Protein AF-A0A915DHW0-F1 (afdb_monomer_lite)

Radius of gyration: 19.11 Å; chains: 1; bounding box: 47×40×55 Å

InterPro domains:
  IPR036390 Winged helix DNA-binding domain superfamily [SSF467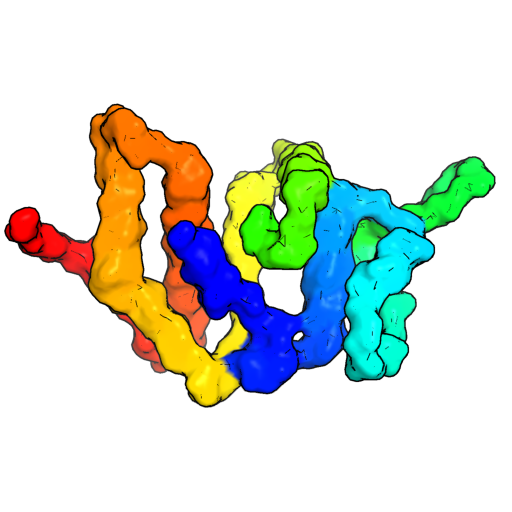85] (25-100)
  IPR039164 E3 ubiquitin-protein ligase UBR1-like [PTHR21497] (1-193)
  IPR055194 E3 ubiquitin-protein ligase UBR1-like, winged-helix domain [PF22960] (26-119)

Structure (mmCIF, N/CA/C/O backbone):
data_AF-A0A915DHW0-F1
#
_entry.id   AF-A0A915DHW0-F1
#
loop_
_atom_site.group_PDB
_atom_site.id
_atom_site.type_symbol
_atom_site.label_atom_id
_atom_site.label_alt_id
_atom_site.label_comp_id
_atom_site.label_asym_id
_atom_site.label_entity_id
_atom_site.label_seq_id
_atom_site.pdbx_PDB_ins_code
_atom_site.Cartn_x
_atom_site.Cartn_y
_atom_site.Cartn_z
_atom_site.occupancy
_atom_site.B_iso_or_equiv
_atom_site.auth_seq_id
_atom_site.auth_comp_id
_atom_site.auth_asym_id
_atom_site.auth_atom_id
_atom_site.pdbx_PDB_model_num
ATOM 1 N N . MET A 1 1 ? 4.497 -0.656 16.751 1.00 76.25 1 MET A N 1
ATOM 2 C CA . MET A 1 1 ? 3.330 -1.547 16.941 1.00 76.25 1 MET A CA 1
ATOM 3 C C . MET A 1 1 ? 2.333 -1.449 15.782 1.00 76.25 1 MET A C 1
ATOM 5 O O . MET A 1 1 ? 2.215 -2.433 15.075 1.00 76.25 1 MET A O 1
ATOM 9 N N . LEU A 1 2 ? 1.696 -0.299 15.491 1.00 91.62 2 LEU A N 1
ATOM 10 C CA . LEU A 1 2 ? 0.722 -0.186 14.375 1.00 91.62 2 LEU A CA 1
ATOM 11 C C . LEU A 1 2 ? 1.286 -0.545 12.990 1.00 91.62 2 LEU A C 1
ATOM 13 O O . LEU A 1 2 ? 0.583 -1.116 12.170 1.00 91.62 2 LEU A O 1
ATOM 17 N N . GLN A 1 3 ? 2.569 -0.269 12.745 1.00 92.19 3 GLN A N 1
ATOM 18 C CA . GLN A 1 3 ? 3.212 -0.632 11.480 1.00 92.19 3 GLN A CA 1
ATOM 19 C C . GLN A 1 3 ? 3.235 -2.143 11.226 1.00 92.19 3 GLN A C 1
ATOM 21 O O . GLN A 1 3 ? 3.141 -2.560 10.082 1.00 92.19 3 GLN A O 1
ATOM 26 N N . LEU A 1 4 ? 3.292 -2.966 12.277 1.00 93.25 4 LEU A N 1
ATOM 27 C CA . LEU A 1 4 ? 3.243 -4.416 12.115 1.00 93.25 4 LEU A CA 1
ATOM 28 C C . LEU A 1 4 ? 1.881 -4.869 11.573 1.00 93.25 4 LEU A C 1
ATOM 30 O O . LEU A 1 4 ? 1.838 -5.723 10.698 1.00 93.25 4 LEU A O 1
ATOM 34 N N . PHE A 1 5 ? 0.781 -4.253 12.024 1.00 95.44 5 PHE A N 1
ATOM 35 C CA . PHE A 1 5 ? -0.543 -4.511 11.448 1.00 95.44 5 PHE A CA 1
ATOM 36 C C . PHE A 1 5 ? -0.604 -4.124 9.968 1.00 95.44 5 PHE A C 1
ATOM 38 O O . PHE A 1 5 ? -1.201 -4.855 9.188 1.00 95.44 5 PHE A O 1
ATOM 45 N N . ILE A 1 6 ? 0.036 -3.015 9.578 1.00 96.06 6 ILE A N 1
ATOM 46 C CA . ILE A 1 6 ? 0.086 -2.584 8.173 1.00 96.06 6 ILE A CA 1
ATOM 47 C C . ILE A 1 6 ? 0.793 -3.642 7.321 1.00 96.06 6 ILE A C 1
ATOM 49 O O . ILE A 1 6 ? 0.267 -4.043 6.288 1.00 96.06 6 ILE A O 1
ATOM 53 N N . VAL A 1 7 ? 1.944 -4.139 7.781 1.00 94.19 7 VAL A N 1
ATOM 54 C CA . VAL A 1 7 ? 2.699 -5.180 7.069 1.00 94.19 7 VAL A CA 1
ATOM 55 C C . VAL A 1 7 ? 1.895 -6.478 6.986 1.00 94.19 7 VAL A C 1
ATOM 57 O O . VAL A 1 7 ? 1.710 -6.997 5.893 1.00 94.19 7 VAL A O 1
ATOM 60 N N . ILE A 1 8 ? 1.348 -6.965 8.106 1.00 94.38 8 ILE A N 1
ATOM 61 C CA . ILE A 1 8 ? 0.590 -8.228 8.149 1.00 94.38 8 ILE A CA 1
ATOM 62 C C . ILE A 1 8 ? -0.647 -8.181 7.245 1.00 94.38 8 ILE A C 1
ATOM 64 O O . ILE A 1 8 ? -0.946 -9.162 6.571 1.00 94.38 8 ILE A O 1
ATOM 68 N N . LEU A 1 9 ? -1.384 -7.067 7.239 1.00 94.31 9 LEU A N 1
ATOM 69 C CA . LEU A 1 9 ? -2.631 -6.959 6.480 1.00 94.31 9 LEU A CA 1
ATOM 70 C C . LEU A 1 9 ? -2.403 -6.598 5.004 1.00 94.31 9 LEU A C 1
ATOM 72 O O . LEU A 1 9 ? -3.202 -6.996 4.160 1.00 94.31 9 LEU A O 1
ATOM 76 N N . GLY A 1 10 ? -1.350 -5.835 4.692 1.00 92.44 10 GLY A N 1
ATOM 77 C CA . GLY A 1 10 ? -1.178 -5.185 3.388 1.00 92.44 10 GLY A CA 1
ATOM 78 C C . GLY A 1 10 ? -0.046 -5.741 2.541 1.00 92.44 10 GLY A C 1
ATOM 79 O O . GLY A 1 10 ? -0.192 -5.872 1.329 1.00 92.44 10 GLY A O 1
ATOM 80 N N . GLU A 1 11 ? 1.071 -6.119 3.156 1.00 91.81 11 GLU A N 1
ATOM 81 C CA . GLU A 1 11 ? 2.261 -6.587 2.439 1.00 91.81 11 GLU A CA 1
ATOM 82 C C . GLU A 1 11 ? 2.225 -8.106 2.269 1.00 91.81 11 GLU A C 1
ATOM 84 O O . GLU A 1 11 ? 3.115 -8.846 2.678 1.00 91.81 11 GLU A O 1
ATOM 89 N N . ARG A 1 12 ? 1.142 -8.573 1.641 1.00 93.19 12 ARG A N 1
ATOM 90 C CA . ARG A 1 12 ? 0.879 -9.988 1.354 1.00 93.19 12 ARG A CA 1
ATOM 91 C C . ARG A 1 12 ? 1.216 -10.369 -0.088 1.00 93.19 12 ARG A C 1
ATOM 93 O O . ARG A 1 12 ? 0.634 -11.304 -0.614 1.00 93.19 12 ARG A O 1
ATOM 100 N N . TYR A 1 13 ? 2.149 -9.680 -0.745 1.00 91.56 13 TYR A N 1
ATOM 101 C CA .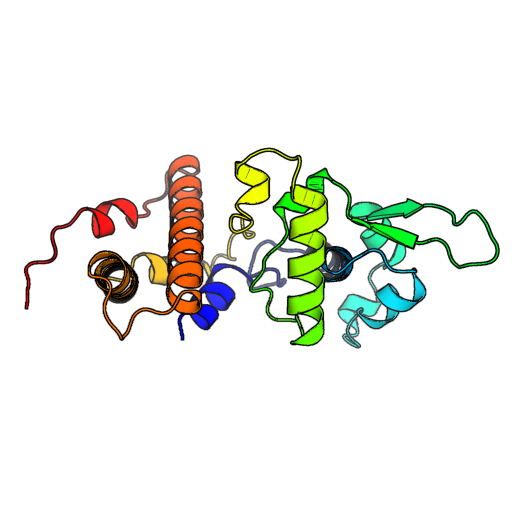 TYR A 1 13 ? 2.583 -9.945 -2.128 1.00 91.56 13 TYR A CA 1
ATOM 102 C C . TYR A 1 13 ? 3.546 -11.142 -2.226 1.00 91.56 13 TYR A C 1
ATOM 104 O O . TYR A 1 13 ? 4.600 -11.052 -2.847 1.00 91.56 13 TYR A O 1
ATOM 112 N N . LEU A 1 14 ? 3.188 -12.274 -1.616 1.00 89.19 14 LEU A N 1
ATOM 113 C CA . LEU A 1 14 ? 4.030 -13.465 -1.546 1.00 89.19 14 LEU A CA 1
ATOM 114 C C . LEU A 1 14 ? 3.268 -14.708 -2.041 1.00 89.19 14 LEU A C 1
ATOM 116 O O . LEU A 1 14 ? 2.193 -15.007 -1.506 1.00 89.19 14 LEU A O 1
ATOM 120 N N . PRO A 1 15 ? 3.816 -15.458 -3.017 1.00 89.19 15 PRO A N 1
ATOM 121 C CA . PRO A 1 15 ? 3.225 -16.713 -3.469 1.00 89.19 15 PRO A CA 1
ATOM 122 C C . PRO A 1 15 ? 3.040 -17.710 -2.321 1.00 89.19 15 PRO A C 1
ATOM 124 O O . PRO A 1 15 ? 3.931 -17.901 -1.496 1.00 89.19 15 PRO A O 1
ATOM 127 N N . GLY A 1 16 ? 1.859 -18.326 -2.254 1.00 89.94 16 GLY A N 1
ATOM 128 C CA . GLY A 1 16 ? 1.460 -19.248 -1.184 1.00 89.94 16 GLY A CA 1
ATOM 129 C C . GLY A 1 16 ? 0.753 -18.572 -0.001 1.00 89.94 16 GLY A C 1
ATOM 130 O O . GLY A 1 16 ? -0.126 -19.182 0.612 1.00 89.94 16 GLY A O 1
ATOM 131 N N . VAL A 1 17 ? 1.049 -17.296 0.277 1.00 93.19 17 VAL A N 1
ATOM 132 C CA . VAL A 1 17 ? 0.322 -16.501 1.287 1.00 93.19 17 VAL A CA 1
ATOM 133 C C . VAL A 1 17 ? -0.916 -15.839 0.687 1.00 93.19 17 VAL A C 1
ATOM 135 O O . VAL A 1 17 ? -1.965 -15.788 1.325 1.00 93.19 17 VAL A O 1
ATOM 138 N N . SER A 1 18 ? -0.818 -15.363 -0.550 1.00 93.94 18 SER A N 1
ATOM 139 C CA . SER A 1 18 ? -1.912 -14.740 -1.297 1.00 93.94 18 SER A CA 1
ATOM 140 C C . SER A 1 18 ? -2.000 -15.287 -2.718 1.00 93.94 18 SER A C 1
ATOM 142 O O . SER A 1 18 ? -1.135 -16.050 -3.156 1.00 93.94 18 SER A O 1
ATOM 144 N N . ASP A 1 19 ? -3.001 -14.826 -3.465 1.00 90.44 19 ASP A N 1
ATOM 145 C CA . ASP A 1 19 ? -3.179 -15.082 -4.900 1.00 90.44 19 ASP A CA 1
ATOM 146 C C . ASP A 1 19 ? -2.150 -14.315 -5.776 1.00 90.44 19 ASP A C 1
ATOM 148 O O . ASP A 1 19 ? -2.417 -13.924 -6.917 1.00 90.44 19 ASP A O 1
ATOM 152 N N . CYS A 1 20 ? -0.958 -14.045 -5.235 1.00 92.12 20 CYS A N 1
ATOM 153 C CA . CYS A 1 20 ? 0.136 -13.341 -5.894 1.00 92.12 20 CYS A CA 1
ATOM 154 C C . CYS A 1 20 ? 1.072 -14.320 -6.618 1.00 92.12 20 CYS A C 1
ATOM 156 O O . CYS A 1 20 ? 1.423 -15.379 -6.099 1.00 92.12 20 CYS A O 1
ATOM 158 N N . THR A 1 21 ? 1.531 -13.943 -7.812 1.00 90.88 21 THR A N 1
ATOM 159 C CA . THR A 1 21 ? 2.567 -14.676 -8.550 1.00 90.88 21 THR A CA 1
ATOM 160 C C . THR A 1 21 ? 3.953 -14.122 -8.222 1.00 90.88 21 THR A C 1
ATOM 162 O O . THR A 1 21 ? 4.086 -12.971 -7.805 1.00 90.88 21 THR A O 1
ATOM 165 N N . HIS A 1 22 ? 5.016 -14.897 -8.469 1.00 88.75 22 HIS A N 1
ATOM 166 C CA . HIS A 1 22 ? 6.384 -14.390 -8.290 1.00 88.75 22 HIS A CA 1
ATOM 167 C C . HIS A 1 22 ? 6.671 -13.151 -9.162 1.00 88.75 22 HIS A C 1
ATOM 169 O O . HIS A 1 22 ? 7.427 -12.279 -8.747 1.00 88.75 22 HIS A O 1
ATOM 175 N N . VAL A 1 23 ? 6.036 -13.046 -10.339 1.00 89.25 23 VAL A N 1
ATOM 176 C CA . VAL A 1 23 ? 6.142 -11.866 -11.216 1.00 89.25 23 VAL A CA 1
ATOM 177 C C . VAL A 1 23 ? 5.568 -10.631 -10.527 1.00 89.25 23 VAL A C 1
ATOM 179 O O . VAL A 1 23 ? 6.261 -9.628 -10.430 1.00 89.25 23 VAL A O 1
ATOM 182 N N . LYS A 1 24 ? 4.353 -10.714 -9.969 1.00 91.06 24 LYS A N 1
ATOM 183 C CA . LYS A 1 24 ? 3.729 -9.591 -9.250 1.00 91.06 24 LYS A CA 1
ATOM 184 C C . LYS A 1 24 ? 4.500 -9.194 -7.991 1.00 91.06 24 LYS A C 1
ATOM 186 O O . LYS A 1 24 ? 4.572 -8.013 -7.667 1.00 91.06 24 LYS A O 1
ATOM 191 N N . ALA A 1 25 ? 5.092 -10.165 -7.295 1.00 90.94 25 ALA A N 1
ATOM 192 C CA . ALA A 1 25 ? 5.979 -9.890 -6.168 1.00 90.94 25 ALA A CA 1
ATOM 193 C C . ALA A 1 25 ? 7.210 -9.079 -6.615 1.00 90.94 25 ALA A C 1
ATOM 195 O O . ALA A 1 25 ? 7.541 -8.073 -5.997 1.00 90.94 25 ALA A O 1
ATOM 196 N N . LEU A 1 26 ? 7.841 -9.458 -7.733 1.00 90.50 26 LEU A N 1
ATOM 197 C CA . LEU A 1 26 ? 8.962 -8.710 -8.308 1.00 90.50 26 LEU A CA 1
ATOM 198 C C . LEU A 1 26 ? 8.540 -7.312 -8.796 1.00 90.50 26 LEU A C 1
ATOM 200 O O . LEU A 1 26 ? 9.240 -6.336 -8.543 1.00 90.50 26 LEU A O 1
ATOM 204 N N . GLU A 1 27 ? 7.386 -7.193 -9.455 1.00 92.75 27 GLU A N 1
ATOM 205 C CA . GLU A 1 27 ? 6.820 -5.900 -9.863 1.00 92.75 27 GLU A CA 1
ATOM 206 C C . GLU A 1 27 ? 6.612 -4.981 -8.654 1.00 92.75 27 GLU A C 1
ATOM 208 O O . GLU A 1 27 ? 6.978 -3.809 -8.714 1.00 92.75 27 GLU A O 1
ATOM 213 N N . ARG A 1 28 ? 6.112 -5.516 -7.531 1.00 93.81 28 ARG A N 1
ATOM 214 C CA . ARG A 1 28 ? 5.935 -4.777 -6.271 1.00 93.81 28 ARG A CA 1
ATOM 215 C C . ARG A 1 28 ? 7.255 -4.204 -5.745 1.00 93.81 28 ARG A C 1
ATOM 217 O O . ARG A 1 28 ? 7.268 -3.056 -5.303 1.00 93.81 28 ARG A O 1
ATOM 224 N N . GLU A 1 29 ? 8.355 -4.954 -5.821 1.00 92.31 29 GLU A N 1
ATOM 225 C CA . GLU A 1 29 ? 9.693 -4.461 -5.447 1.00 92.31 29 GLU A CA 1
ATOM 226 C C . GLU A 1 29 ? 10.150 -3.311 -6.353 1.00 92.31 29 GLU A C 1
ATOM 228 O O . GLU A 1 29 ? 10.576 -2.253 -5.879 1.00 92.31 29 GLU A O 1
ATOM 233 N N . ILE A 1 30 ? 10.027 -3.497 -7.671 1.00 94.12 30 ILE A N 1
ATOM 234 C CA . ILE A 1 30 ? 10.477 -2.513 -8.664 1.00 94.12 30 ILE A CA 1
ATOM 235 C C . ILE A 1 30 ? 9.644 -1.231 -8.562 1.00 94.12 30 ILE A C 1
ATOM 237 O O . ILE A 1 30 ? 10.209 -0.137 -8.606 1.00 94.12 30 ILE A O 1
ATOM 241 N N . ILE A 1 31 ? 8.324 -1.346 -8.376 1.00 95.81 31 ILE A N 1
ATOM 242 C CA . ILE A 1 31 ? 7.424 -0.203 -8.179 1.00 95.81 31 ILE A CA 1
ATOM 243 C C . ILE A 1 31 ? 7.933 0.659 -7.028 1.00 95.81 31 ILE A C 1
ATOM 245 O O . ILE A 1 31 ? 8.160 1.854 -7.212 1.00 95.81 31 ILE A O 1
ATOM 249 N N . HIS A 1 32 ? 8.179 0.063 -5.861 1.00 95.56 32 HIS A N 1
ATOM 250 C CA . HIS A 1 32 ? 8.598 0.830 -4.693 1.00 95.56 32 HIS A CA 1
ATOM 251 C C . HIS A 1 32 ? 10.001 1.403 -4.813 1.00 95.56 32 HIS A C 1
ATOM 253 O O . HIS A 1 32 ? 10.224 2.513 -4.318 1.00 95.56 32 HIS A O 1
ATOM 259 N N . LEU A 1 33 ? 10.926 0.712 -5.485 1.00 94.88 33 LEU A N 1
ATOM 260 C CA . LEU A 1 33 ? 12.208 1.315 -5.838 1.00 94.88 33 LEU A CA 1
ATOM 261 C C . LEU A 1 33 ? 11.989 2.587 -6.665 1.00 94.88 33 LEU A C 1
ATOM 263 O O . LEU A 1 33 ? 12.543 3.636 -6.343 1.00 94.88 33 LEU A O 1
ATOM 267 N N . LEU A 1 34 ? 11.188 2.505 -7.727 1.00 96.00 34 LEU A N 1
ATOM 268 C CA . LEU A 1 34 ? 10.967 3.631 -8.634 1.00 96.00 34 LEU A CA 1
ATOM 269 C C . LEU A 1 34 ? 10.112 4.736 -8.000 1.00 96.00 34 LEU A C 1
ATOM 271 O O . LEU A 1 34 ? 10.252 5.903 -8.372 1.00 96.00 34 LEU A O 1
ATOM 275 N N . CYS A 1 35 ? 9.307 4.424 -6.978 1.00 96.00 35 CYS A N 1
ATOM 276 C CA . CYS A 1 35 ? 8.657 5.436 -6.146 1.00 96.00 35 CYS A CA 1
ATOM 277 C C . CYS A 1 35 ? 9.672 6.351 -5.443 1.00 96.00 35 CYS A C 1
ATOM 279 O O . CYS A 1 35 ? 9.336 7.504 -5.171 1.00 96.00 35 CYS A O 1
ATOM 281 N N . SER A 1 36 ? 10.900 5.872 -5.195 1.00 95.25 36 SER A N 1
ATOM 282 C CA . SER A 1 36 ? 12.015 6.645 -4.630 1.00 95.25 36 SER A CA 1
ATOM 283 C C . SER A 1 36 ? 12.788 7.473 -5.671 1.00 95.25 36 SER A C 1
ATOM 285 O O . SER A 1 36 ? 13.805 8.093 -5.344 1.00 95.25 36 SER A O 1
ATOM 287 N N . GLY A 1 37 ? 12.326 7.480 -6.922 1.00 94.50 37 GLY A N 1
ATOM 288 C CA . GLY A 1 37 ? 12.862 8.266 -8.029 1.00 94.50 37 GLY A CA 1
ATOM 289 C C . GLY A 1 37 ? 13.343 7.405 -9.200 1.00 94.50 37 GLY A C 1
ATOM 290 O O . GLY A 1 37 ? 13.572 6.208 -9.025 1.00 94.50 37 GLY A O 1
ATOM 291 N N . PRO A 1 38 ? 13.540 8.006 -10.388 1.00 94.56 38 PRO A N 1
ATOM 292 C CA . PRO A 1 38 ? 13.974 7.284 -11.582 1.00 94.56 38 PRO A CA 1
ATOM 293 C C . PRO A 1 38 ? 15.343 6.621 -11.392 1.00 94.56 38 PRO A C 1
ATOM 295 O O . PRO A 1 38 ? 16.235 7.205 -10.766 1.00 94.56 38 PRO A O 1
ATOM 298 N N . LYS A 1 39 ? 15.522 5.412 -11.937 1.00 93.62 39 LYS A N 1
ATOM 299 C CA . LYS A 1 39 ? 16.757 4.616 -11.794 1.00 93.62 39 LYS A CA 1
ATOM 300 C C . LYS A 1 39 ? 17.219 4.045 -13.139 1.00 93.62 39 LYS A C 1
ATOM 302 O O . LYS A 1 39 ? 16.375 3.713 -13.971 1.00 93.62 39 LYS A O 1
ATOM 307 N N . PRO A 1 40 ? 18.532 3.880 -13.371 1.00 93.12 40 PRO A N 1
ATOM 308 C CA . PRO A 1 40 ? 19.024 3.102 -14.503 1.00 93.12 40 PRO A CA 1
ATOM 309 C C . PRO A 1 40 ? 18.800 1.603 -14.254 1.00 93.12 40 PRO A C 1
ATOM 311 O O . PRO A 1 40 ? 18.719 1.168 -13.103 1.00 93.12 40 PRO A O 1
ATOM 314 N N . PHE A 1 41 ? 18.779 0.800 -15.323 1.00 90.81 41 PHE A N 1
ATOM 315 C CA . PHE A 1 41 ? 18.559 -0.653 -15.229 1.00 90.81 41 PHE A CA 1
ATOM 316 C C . PHE A 1 41 ? 19.515 -1.343 -14.242 1.00 90.81 41 PHE A C 1
ATOM 318 O O . PHE A 1 41 ? 19.084 -2.125 -13.402 1.00 90.81 41 PHE A O 1
ATOM 325 N N . SER A 1 42 ? 20.793 -0.951 -14.257 1.00 89.06 42 SER A N 1
ATOM 326 C CA . SER A 1 42 ? 21.842 -1.517 -13.398 1.00 89.06 42 SER A CA 1
ATOM 327 C C . SER A 1 42 ? 21.625 -1.306 -11.897 1.00 89.06 42 SER A C 1
ATOM 329 O O . SER A 1 42 ? 22.188 -2.037 -11.083 1.00 89.06 42 SER A O 1
ATOM 331 N N . GLN A 1 43 ? 20.836 -0.303 -11.496 1.00 89.00 43 GLN A N 1
ATOM 332 C CA . GLN A 1 43 ? 20.441 -0.128 -10.095 1.00 89.00 43 GLN A CA 1
ATOM 333 C C . GLN A 1 43 ? 19.225 -0.985 -9.739 1.00 89.00 43 GLN A C 1
ATOM 335 O O . GLN A 1 43 ? 19.144 -1.454 -8.607 1.00 89.00 43 GLN A O 1
ATOM 340 N N . ILE A 1 44 ? 18.318 -1.217 -10.691 1.00 89.81 44 ILE A N 1
ATOM 341 C CA . ILE A 1 44 ? 17.150 -2.088 -10.509 1.00 89.81 44 ILE A CA 1
ATOM 342 C C . ILE A 1 44 ? 17.595 -3.551 -10.382 1.00 89.81 44 ILE A C 1
ATOM 344 O O . ILE A 1 44 ? 17.117 -4.265 -9.506 1.00 89.81 44 ILE A O 1
ATOM 348 N N . GLU A 1 45 ? 18.581 -3.976 -11.177 1.00 86.44 45 GLU A N 1
ATOM 349 C CA . GLU A 1 45 ? 19.179 -5.320 -11.114 1.00 86.44 45 GLU A CA 1
ATOM 350 C C . GLU A 1 45 ? 19.702 -5.695 -9.726 1.00 86.44 45 GLU A C 1
ATOM 352 O O . GLU A 1 45 ? 19.626 -6.854 -9.331 1.00 86.44 45 GLU A O 1
ATOM 357 N N . ARG A 1 46 ? 20.178 -4.717 -8.948 1.00 83.50 46 ARG A N 1
ATOM 358 C CA . ARG A 1 46 ? 20.708 -4.950 -7.595 1.00 83.50 46 ARG A CA 1
ATOM 359 C C . ARG A 1 46 ? 19.634 -5.272 -6.557 1.00 83.50 46 ARG A C 1
ATOM 361 O O . ARG A 1 46 ? 19.984 -5.631 -5.438 1.00 83.50 46 ARG A O 1
ATOM 368 N N . ILE A 1 47 ? 18.359 -5.088 -6.897 1.00 70.62 47 ILE A N 1
ATOM 369 C CA . ILE A 1 47 ? 17.228 -5.312 -5.987 1.00 70.62 47 ILE A CA 1
ATOM 370 C C . ILE A 1 47 ? 16.666 -6.713 -6.118 1.00 70.62 47 ILE A C 1
ATOM 372 O O . ILE A 1 47 ? 16.055 -7.185 -5.164 1.00 70.62 47 ILE A O 1
ATOM 376 N N . VAL A 1 48 ? 16.896 -7.393 -7.248 1.00 64.75 48 VAL A N 1
ATOM 377 C CA . VAL A 1 48 ? 16.498 -8.794 -7.389 1.00 64.75 48 VAL A CA 1
ATOM 378 C C . VAL A 1 48 ? 17.168 -9.568 -6.257 1.00 64.75 48 VAL A C 1
ATOM 380 O O . VAL A 1 48 ? 18.400 -9.630 -6.218 1.00 64.75 48 VAL A O 1
ATOM 383 N N . PRO A 1 49 ? 16.395 -10.116 -5.302 1.00 60.12 49 PRO A N 1
ATOM 384 C CA . PRO A 1 49 ? 16.981 -10.858 -4.204 1.00 60.12 49 PRO A CA 1
ATOM 385 C C . PRO A 1 49 ? 17.813 -12.009 -4.770 1.00 60.12 49 PRO A C 1
ATOM 387 O O . PRO A 1 49 ? 17.465 -12.582 -5.803 1.00 60.12 49 PRO A O 1
ATOM 390 N N . ASN A 1 50 ? 18.858 -12.424 -4.052 1.00 54.22 50 ASN A N 1
ATOM 391 C CA . ASN A 1 50 ? 19.634 -13.631 -4.377 1.00 54.22 50 ASN A CA 1
ATOM 392 C C . ASN A 1 50 ? 18.805 -14.936 -4.281 1.00 54.22 50 ASN A C 1
ATOM 394 O O . ASN A 1 50 ? 19.369 -16.027 -4.296 1.00 54.22 50 ASN A O 1
ATOM 398 N N . GLU A 1 51 ? 17.479 -14.834 -4.166 1.00 57.56 51 GLU A N 1
ATOM 399 C CA . GLU A 1 51 ? 16.550 -15.951 -4.170 1.00 57.56 51 GLU A CA 1
ATOM 400 C C . GLU A 1 51 ? 16.570 -16.644 -5.543 1.00 57.56 51 GLU A C 1
ATOM 402 O O . GLU A 1 51 ? 16.204 -16.027 -6.554 1.00 57.56 51 GLU A O 1
ATOM 407 N N . PRO A 1 52 ? 16.933 -17.939 -5.604 1.00 56.50 52 PRO A N 1
ATOM 408 C CA . PRO A 1 52 ? 17.083 -18.670 -6.862 1.00 56.50 52 PRO A CA 1
ATOM 409 C C . PRO A 1 52 ? 15.804 -18.659 -7.710 1.00 56.50 52 PRO A C 1
ATOM 411 O O . PRO A 1 52 ? 15.853 -18.733 -8.938 1.00 56.50 52 PRO A O 1
ATOM 414 N N . THR A 1 53 ? 14.643 -18.555 -7.059 1.00 59.22 53 THR A N 1
ATOM 415 C CA . THR A 1 53 ? 13.328 -18.526 -7.708 1.00 59.22 53 THR A CA 1
ATOM 416 C C . THR A 1 53 ? 13.059 -17.197 -8.418 1.00 59.22 53 THR A C 1
ATOM 418 O O . THR A 1 53 ? 12.471 -17.196 -9.497 1.00 59.22 53 THR A O 1
ATOM 421 N N . MET A 1 54 ? 13.518 -16.068 -7.861 1.00 59.25 54 MET A N 1
ATOM 422 C CA . MET A 1 54 ? 13.365 -14.745 -8.487 1.00 59.25 54 MET A CA 1
ATOM 423 C C . MET A 1 54 ? 14.396 -14.512 -9.597 1.00 59.25 54 MET A C 1
ATOM 425 O O . MET A 1 54 ? 14.076 -13.848 -10.576 1.00 59.25 54 MET A O 1
ATOM 429 N N . GLN A 1 55 ? 15.579 -15.132 -9.514 1.00 60.38 55 GLN A N 1
ATOM 430 C CA . GLN A 1 55 ? 16.599 -15.084 -10.574 1.00 60.38 55 GLN A CA 1
ATOM 431 C C . GLN A 1 55 ? 16.152 -15.734 -11.894 1.00 60.38 55 GLN A C 1
ATOM 433 O O . GLN A 1 55 ? 16.662 -15.389 -12.955 1.00 60.38 55 GLN A O 1
ATOM 438 N N . ARG A 1 56 ? 15.195 -16.673 -11.845 1.00 58.22 56 ARG A N 1
ATOM 439 C CA . ARG A 1 56 ? 14.619 -17.314 -13.043 1.00 58.22 56 ARG A CA 1
ATOM 440 C C . ARG A 1 56 ? 13.589 -16.442 -13.761 1.00 58.22 56 ARG A C 1
ATOM 442 O O . ARG A 1 56 ? 13.191 -16.777 -14.875 1.00 58.22 56 ARG A O 1
ATOM 449 N N . LEU A 1 57 ? 13.119 -15.365 -13.131 1.00 67.56 57 LEU A N 1
ATOM 450 C CA . LEU A 1 57 ? 12.174 -14.443 -13.747 1.00 67.56 57 LEU A CA 1
ATOM 451 C C . LEU A 1 57 ? 12.903 -13.458 -14.659 1.00 67.56 57 LEU A C 1
ATOM 453 O O . LEU A 1 57 ? 13.987 -12.975 -14.342 1.00 67.56 57 LEU A O 1
ATOM 457 N N . SER A 1 58 ? 12.274 -13.108 -15.782 1.00 79.19 58 SER A N 1
ATOM 458 C CA . SER A 1 58 ? 12.803 -12.068 -16.664 1.00 79.19 58 SER A CA 1
ATOM 459 C C . SER A 1 58 ? 12.608 -10.692 -16.026 1.00 79.19 58 SER A C 1
ATOM 461 O O . SER A 1 58 ? 11.536 -10.088 -16.135 1.00 79.19 58 SER A O 1
ATOM 463 N N . LEU A 1 59 ? 13.657 -10.190 -15.369 1.00 86.31 59 LEU A N 1
ATOM 464 C CA . LEU A 1 59 ? 13.691 -8.843 -14.801 1.00 86.31 59 LEU A CA 1
ATOM 465 C C . LEU A 1 59 ? 13.344 -7.779 -15.849 1.00 86.31 59 LEU A C 1
ATOM 467 O O . LEU A 1 59 ? 12.561 -6.882 -15.562 1.00 86.31 59 LEU A O 1
ATOM 471 N N . ASP A 1 60 ? 13.871 -7.899 -17.071 1.00 86.81 60 ASP A N 1
ATOM 472 C CA . ASP A 1 60 ? 13.581 -6.960 -18.164 1.00 86.81 60 ASP A CA 1
ATOM 473 C C . ASP A 1 60 ? 12.072 -6.865 -18.444 1.00 86.81 60 ASP A C 1
ATOM 475 O O . ASP A 1 60 ? 11.535 -5.764 -18.566 1.00 86.81 60 ASP A O 1
ATOM 479 N N . SER A 1 61 ? 11.361 -7.999 -18.451 1.00 89.06 61 SER A N 1
ATOM 480 C CA . SER A 1 61 ? 9.909 -8.002 -18.664 1.00 89.06 61 SER A CA 1
ATOM 481 C C . SER A 1 61 ? 9.141 -7.307 -17.532 1.00 89.06 61 SER A C 1
ATOM 483 O O . SER A 1 61 ? 8.251 -6.504 -17.812 1.00 89.06 61 SER A O 1
ATOM 485 N N . ALA A 1 62 ? 9.532 -7.541 -16.273 1.00 91.19 62 ALA A N 1
ATOM 486 C CA . ALA A 1 62 ? 8.910 -6.919 -15.103 1.00 91.19 62 ALA A CA 1
ATOM 487 C C . ALA A 1 62 ? 9.214 -5.414 -15.024 1.00 91.19 62 ALA A C 1
ATOM 489 O O . ALA A 1 62 ? 8.353 -4.610 -14.686 1.00 91.19 62 ALA A O 1
ATOM 490 N N . VAL A 1 63 ? 10.423 -4.990 -15.401 1.00 92.81 63 VAL A N 1
ATOM 491 C CA . VAL A 1 63 ? 10.757 -3.561 -15.478 1.00 92.81 63 VAL A CA 1
ATOM 492 C C . VAL A 1 63 ? 9.914 -2.874 -16.551 1.00 92.81 63 VAL A C 1
ATOM 494 O O . VAL A 1 63 ? 9.349 -1.813 -16.298 1.00 92.81 63 VAL A O 1
ATOM 497 N N . ARG A 1 64 ? 9.762 -3.477 -17.735 1.00 92.25 64 ARG A N 1
ATOM 498 C CA . ARG A 1 64 ? 8.930 -2.916 -18.815 1.00 92.25 64 ARG A CA 1
ATOM 499 C C . ARG A 1 64 ? 7.439 -2.903 -18.480 1.00 92.25 64 ARG A C 1
ATOM 501 O O . ARG A 1 64 ? 6.709 -2.045 -18.992 1.00 92.25 64 ARG A O 1
ATOM 508 N N . SER A 1 65 ? 6.962 -3.827 -17.645 1.00 95.00 65 SER A N 1
ATOM 509 C CA . SER A 1 65 ? 5.560 -3.839 -17.223 1.00 95.00 65 SER A CA 1
ATOM 510 C C . SER A 1 65 ? 5.249 -2.670 -16.285 1.00 95.00 65 SER A C 1
ATOM 512 O O . SER A 1 65 ? 4.199 -2.049 -16.459 1.00 95.00 65 SER A O 1
ATOM 514 N N . VAL A 1 66 ? 6.180 -2.275 -15.407 1.00 96.06 66 VAL A N 1
ATOM 515 C CA . VAL A 1 66 ? 5.938 -1.217 -14.405 1.00 96.06 66 VAL A CA 1
ATOM 516 C C . VAL A 1 66 ? 6.531 0.153 -14.732 1.00 96.06 66 VAL A C 1
ATOM 518 O O . VAL A 1 66 ? 6.126 1.156 -14.143 1.00 96.06 66 VAL A O 1
ATOM 521 N N . ALA A 1 67 ? 7.472 0.229 -15.672 1.00 96.06 67 ALA A N 1
ATOM 522 C CA . ALA A 1 67 ? 8.238 1.443 -15.921 1.00 96.06 67 ALA A CA 1
ATOM 523 C C . ALA A 1 67 ? 8.264 1.873 -17.392 1.00 96.06 67 ALA A C 1
ATOM 525 O O . ALA A 1 67 ? 8.126 1.069 -18.315 1.00 96.06 67 ALA A O 1
ATOM 526 N N . GLU A 1 68 ? 8.486 3.167 -17.600 1.00 95.69 68 GLU A N 1
ATOM 527 C CA . GLU A 1 68 ? 8.765 3.792 -18.887 1.00 95.69 68 GLU A CA 1
ATOM 528 C C . GLU A 1 68 ? 10.251 4.110 -18.996 1.00 95.69 68 GLU A C 1
ATOM 530 O O . GLU A 1 68 ? 10.830 4.781 -18.138 1.00 95.69 68 GLU A O 1
ATOM 535 N N . PHE A 1 69 ? 10.874 3.660 -20.081 1.00 94.19 69 PHE A N 1
ATOM 536 C CA . PHE A 1 69 ? 12.255 4.007 -20.374 1.00 94.19 69 PHE A CA 1
ATOM 537 C C . PHE A 1 69 ? 12.334 5.376 -21.050 1.00 94.19 69 PHE A C 1
ATOM 539 O O . PHE A 1 69 ? 11.746 5.587 -22.112 1.00 94.19 69 PHE A O 1
ATOM 546 N N . ARG A 1 70 ? 13.120 6.292 -20.478 1.00 92.50 70 ARG A N 1
ATOM 547 C CA . ARG A 1 70 ? 13.433 7.589 -21.088 1.00 92.50 70 ARG A CA 1
ATOM 548 C C . ARG A 1 70 ? 14.927 7.663 -21.378 1.00 92.50 70 ARG A C 1
ATOM 550 O O . ARG A 1 70 ? 15.767 7.526 -20.484 1.00 92.50 70 ARG A O 1
ATOM 557 N N . LYS A 1 71 ? 15.258 7.863 -22.657 1.00 85.50 71 LYS A N 1
ATOM 558 C CA . LYS A 1 71 ? 16.641 8.061 -23.106 1.00 85.50 71 LYS A CA 1
ATOM 559 C C . LYS A 1 71 ? 17.170 9.373 -22.537 1.00 85.50 71 LYS A C 1
ATOM 561 O O . LYS A 1 71 ? 16.476 10.384 -22.579 1.00 85.50 71 LYS A O 1
ATOM 566 N N . SER A 1 72 ? 18.402 9.350 -22.044 1.00 78.31 72 SER A N 1
ATOM 567 C CA . SER A 1 72 ? 19.091 10.582 -21.683 1.00 78.31 72 SER A CA 1
ATOM 568 C C . SER A 1 72 ? 19.657 11.256 -22.933 1.00 78.31 72 SER A C 1
ATOM 570 O O . SER A 1 72 ? 20.142 10.580 -23.840 1.00 78.31 72 SER A O 1
ATOM 572 N N . THR A 1 73 ? 19.590 12.585 -22.984 1.00 71.62 73 THR A N 1
ATOM 573 C CA . THR A 1 73 ? 20.005 13.411 -24.129 1.00 71.62 73 THR A CA 1
ATOM 574 C C . THR A 1 73 ? 21.527 13.473 -24.317 1.00 71.62 73 THR A C 1
ATOM 576 O O . THR A 1 73 ? 21.984 13.855 -25.389 1.00 71.62 73 THR A O 1
ATOM 579 N N . ALA A 1 74 ? 22.321 13.080 -23.314 1.00 60.81 74 ALA A N 1
ATOM 580 C CA . ALA A 1 74 ? 23.786 13.072 -23.369 1.00 60.81 74 ALA A CA 1
ATOM 581 C C . ALA A 1 74 ? 24.355 11.907 -22.547 1.00 60.81 74 ALA A C 1
ATOM 583 O O . ALA A 1 74 ? 23.948 11.786 -21.394 1.00 60.81 74 ALA A O 1
ATOM 584 N N . THR A 1 75 ? 25.235 11.082 -23.155 1.00 61.19 75 THR A N 1
ATOM 585 C CA . THR A 1 75 ? 26.221 10.078 -22.629 1.00 61.19 75 THR A CA 1
ATOM 586 C C . THR A 1 75 ? 25.955 9.300 -21.326 1.00 61.19 75 THR A C 1
ATOM 588 O O . THR A 1 75 ? 26.798 8.528 -20.877 1.00 61.19 75 THR A O 1
ATOM 591 N N . SER A 1 76 ? 24.787 9.434 -20.723 1.00 70.75 76 SER A N 1
ATOM 592 C CA . SER A 1 76 ? 24.376 8.835 -19.465 1.00 70.75 76 SER A CA 1
ATOM 593 C C . SER A 1 76 ? 23.381 7.721 -19.742 1.00 70.75 76 SER A C 1
ATOM 595 O O . SER A 1 76 ? 22.654 7.730 -20.740 1.00 70.75 76 SER A O 1
ATOM 597 N N . SER A 1 77 ? 23.375 6.724 -18.861 1.00 78.12 77 SER A N 1
ATOM 598 C CA . SER A 1 77 ? 22.440 5.610 -18.947 1.00 78.12 77 SER A CA 1
ATOM 599 C C . SER A 1 77 ? 21.003 6.134 -18.957 1.00 78.12 77 SER A C 1
ATOM 601 O O . SER A 1 77 ? 20.652 7.012 -18.167 1.00 78.12 77 SER A O 1
ATOM 603 N N . GLY A 1 78 ? 20.169 5.597 -19.851 1.00 87.94 78 GLY A N 1
ATOM 604 C CA . GLY A 1 78 ? 18.743 5.906 -19.837 1.00 87.94 78 GLY A CA 1
ATOM 605 C C . GLY A 1 78 ? 18.103 5.487 -18.512 1.00 87.94 78 GLY A C 1
ATOM 606 O O . GLY A 1 78 ? 18.564 4.553 -17.848 1.00 87.94 78 GLY A O 1
ATOM 607 N N . MET A 1 79 ? 17.057 6.207 -18.128 1.00 93.56 79 MET A N 1
ATOM 608 C CA . MET A 1 79 ? 16.419 6.078 -16.823 1.00 93.56 79 MET A CA 1
ATOM 609 C C . MET A 1 79 ? 15.029 5.472 -16.975 1.00 93.56 79 MET A C 1
ATOM 611 O O . MET A 1 79 ? 14.309 5.767 -17.930 1.00 93.56 79 MET A O 1
ATOM 615 N N . PHE A 1 80 ? 14.649 4.643 -16.011 1.00 95.06 80 PHE A N 1
ATOM 616 C CA . PHE A 1 80 ? 13.313 4.082 -15.892 1.00 95.06 80 PHE A CA 1
ATOM 617 C C . PHE A 1 80 ? 12.498 4.921 -14.916 1.00 95.06 80 PHE A C 1
ATOM 619 O O . PHE A 1 80 ? 12.942 5.202 -13.801 1.00 95.06 80 PHE A O 1
ATOM 626 N N . TYR A 1 81 ? 11.314 5.322 -15.359 1.00 95.69 81 TYR A N 1
ATOM 627 C CA . TYR A 1 81 ? 10.340 6.099 -14.602 1.00 95.69 81 TYR A CA 1
ATOM 628 C C . TYR A 1 81 ? 9.151 5.203 -14.288 1.00 95.69 81 TYR A C 1
ATOM 630 O O . TYR A 1 81 ? 8.721 4.446 -15.152 1.00 95.69 81 TYR A O 1
ATOM 638 N N . LEU A 1 82 ? 8.610 5.278 -13.073 1.00 96.56 82 LEU A N 1
ATOM 639 C CA . LEU A 1 82 ? 7.374 4.567 -12.749 1.00 96.56 82 LEU A CA 1
ATOM 640 C C . LEU A 1 82 ? 6.243 5.064 -13.662 1.00 96.56 82 LEU A C 1
ATOM 642 O O . LEU A 1 82 ? 6.096 6.273 -13.841 1.00 96.56 82 LEU A O 1
ATOM 646 N N . LYS A 1 83 ? 5.444 4.149 -14.219 1.00 96.19 83 LYS A N 1
ATOM 647 C CA . LYS A 1 83 ? 4.258 4.532 -14.996 1.00 96.19 83 LYS A CA 1
ATOM 648 C C . LYS A 1 83 ? 3.251 5.269 -14.112 1.00 96.19 83 LYS A C 1
ATOM 650 O O . LYS A 1 83 ? 3.013 4.874 -12.971 1.00 96.19 83 LYS A O 1
ATOM 655 N N . GLU A 1 84 ? 2.608 6.300 -14.653 1.00 92.56 84 GLU A N 1
ATOM 656 C CA . GLU A 1 84 ? 1.671 7.141 -13.893 1.00 92.56 84 GLU A CA 1
ATOM 657 C C . GLU A 1 84 ? 0.489 6.345 -13.317 1.00 92.56 84 GLU A C 1
ATOM 659 O O . GLU A 1 84 ? 0.085 6.564 -12.175 1.00 92.56 84 GLU A O 1
ATOM 664 N N . ASN A 1 85 ? -0.016 5.349 -14.055 1.00 93.38 85 ASN A N 1
ATOM 665 C CA . ASN A 1 85 ? -1.109 4.484 -13.601 1.00 93.38 85 ASN A CA 1
ATOM 666 C C . ASN A 1 85 ? -0.729 3.584 -12.413 1.00 93.38 85 ASN A C 1
ATOM 668 O O . ASN A 1 85 ? -1.615 3.014 -11.786 1.00 93.38 85 ASN A O 1
ATOM 672 N N . LEU A 1 86 ? 0.563 3.451 -12.103 1.00 95.44 86 LEU A N 1
ATOM 673 C CA . LEU A 1 86 ? 1.072 2.687 -10.964 1.00 95.44 86 LEU A CA 1
ATOM 674 C C . LEU A 1 86 ? 1.437 3.577 -9.776 1.00 95.44 86 LEU A C 1
ATOM 676 O O . LEU A 1 86 ? 1.886 3.073 -8.751 1.00 95.44 86 LEU A O 1
ATOM 680 N N . LEU A 1 87 ? 1.193 4.890 -9.847 1.00 93.38 87 LEU A N 1
ATOM 681 C CA . LEU A 1 87 ? 1.319 5.747 -8.670 1.00 93.38 87 LEU A CA 1
ATOM 682 C C . LEU A 1 87 ? 0.386 5.261 -7.551 1.00 93.38 87 LEU A C 1
ATOM 684 O O . LEU A 1 87 ? 0.785 5.239 -6.393 1.00 93.38 87 LEU A O 1
ATOM 688 N N . ILE A 1 88 ? -0.817 4.779 -7.855 1.00 93.75 88 ILE A N 1
ATOM 689 C CA . ILE A 1 88 ? -1.735 4.230 -6.837 1.00 93.75 88 ILE A CA 1
ATOM 690 C C . ILE A 1 88 ? -1.136 3.085 -6.002 1.00 93.75 88 ILE A C 1
ATOM 692 O O . ILE A 1 88 ? -1.599 2.841 -4.894 1.00 93.75 88 ILE A O 1
ATOM 696 N N . GLU A 1 89 ? -0.088 2.419 -6.494 1.00 95.06 89 GLU A N 1
ATOM 697 C CA . GLU A 1 89 ? 0.563 1.305 -5.807 1.00 95.06 89 GLU A CA 1
ATOM 698 C C . GLU A 1 89 ? 1.530 1.745 -4.700 1.00 95.06 89 GLU A C 1
ATOM 700 O O . GLU A 1 89 ? 1.948 0.926 -3.883 1.00 95.06 89 GLU A O 1
ATOM 705 N N . TYR A 1 90 ? 1.894 3.025 -4.621 1.00 95.88 90 TYR A N 1
ATOM 706 C CA . TYR A 1 90 ? 2.832 3.504 -3.607 1.00 95.88 90 TYR A CA 1
ATOM 707 C C . TYR A 1 90 ? 2.337 3.229 -2.178 1.00 95.88 90 TYR A C 1
ATOM 709 O O . TYR A 1 90 ? 1.299 3.742 -1.761 1.00 95.88 90 TYR A O 1
ATOM 717 N N . ASN A 1 91 ? 3.127 2.489 -1.394 1.00 95.81 91 ASN A N 1
ATOM 718 C CA . ASN A 1 91 ? 2.915 2.337 0.042 1.00 95.81 91 ASN A CA 1
ATOM 719 C C . ASN A 1 91 ? 4.045 3.021 0.843 1.00 95.81 91 ASN A C 1
ATOM 721 O O . ASN A 1 91 ? 5.181 2.541 0.819 1.00 95.81 91 ASN A O 1
ATOM 725 N N . PRO A 1 92 ? 3.762 4.079 1.633 1.00 94.81 92 PRO A N 1
ATOM 726 C CA . PRO A 1 92 ? 4.771 4.725 2.481 1.00 94.81 92 PRO A CA 1
ATOM 727 C C . PRO A 1 92 ? 5.312 3.815 3.601 1.00 94.81 92 PRO A C 1
ATOM 729 O O . PRO A 1 92 ? 6.349 4.108 4.195 1.00 94.81 92 PRO A O 1
ATOM 732 N N . PHE A 1 93 ? 4.621 2.715 3.907 1.00 94.94 93 PHE A N 1
ATOM 733 C CA . PHE A 1 93 ? 4.996 1.732 4.925 1.00 94.94 93 PHE A CA 1
ATOM 734 C C . PHE A 1 93 ? 5.539 0.425 4.335 1.00 94.94 93 PHE A C 1
ATOM 736 O O . PHE A 1 93 ? 5.588 -0.579 5.052 1.00 94.94 93 PHE A O 1
ATOM 743 N N . PHE A 1 94 ? 5.946 0.428 3.063 1.00 94.75 94 PHE A N 1
ATOM 744 C CA . PHE A 1 94 ? 6.560 -0.731 2.424 1.00 94.75 94 PHE A CA 1
ATOM 745 C C . PHE A 1 94 ? 7.764 -1.240 3.229 1.00 94.75 94 PHE A C 1
ATOM 747 O O . PHE A 1 94 ? 8.663 -0.480 3.598 1.00 94.75 94 PHE A O 1
ATOM 754 N N . TYR A 1 95 ? 7.758 -2.532 3.553 1.00 90.62 95 TYR A N 1
ATOM 755 C CA . TYR A 1 95 ? 8.621 -3.077 4.603 1.00 90.62 95 TYR A CA 1
ATOM 756 C C . TYR A 1 95 ? 10.079 -3.287 4.170 1.00 90.62 95 TYR A C 1
ATOM 758 O O . TYR A 1 95 ? 10.955 -3.317 5.033 1.00 90.62 95 TYR A O 1
ATOM 766 N N . HIS A 1 96 ? 10.357 -3.370 2.864 1.00 91.19 96 HIS A N 1
ATOM 767 C CA . HIS A 1 96 ? 11.727 -3.419 2.339 1.00 91.19 96 HIS A CA 1
ATOM 768 C C . HIS A 1 96 ? 12.378 -2.039 2.180 1.00 91.19 96 HIS A C 1
ATOM 770 O O . HIS A 1 96 ? 13.547 -1.947 1.798 1.00 91.19 96 HIS A O 1
ATOM 776 N N . TYR A 1 97 ? 11.677 -0.944 2.496 1.00 92.12 97 TYR A N 1
ATOM 777 C CA . TYR A 1 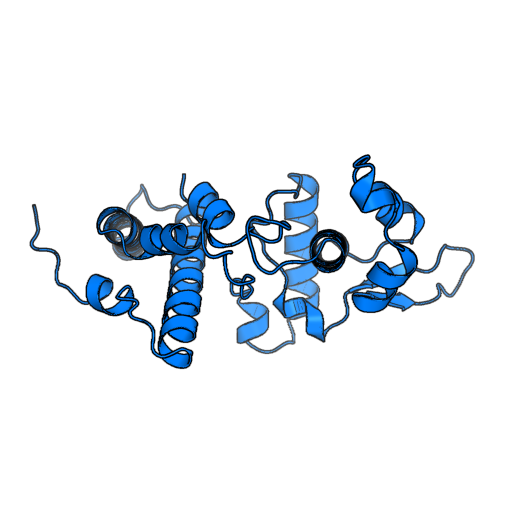97 ? 12.326 0.359 2.496 1.00 92.12 97 TYR A CA 1
ATOM 778 C C . TYR A 1 97 ? 13.365 0.483 3.609 1.00 92.12 97 TYR A C 1
ATOM 780 O O . TYR A 1 97 ? 13.085 0.356 4.801 1.00 92.12 97 TYR A O 1
ATOM 788 N N . SER A 1 98 ? 14.581 0.854 3.212 1.00 91.44 98 SER A N 1
ATOM 789 C CA . SER A 1 98 ? 15.566 1.407 4.132 1.00 91.44 98 SER A CA 1
ATOM 790 C C . SER A 1 98 ? 15.157 2.821 4.564 1.00 91.44 98 SER A C 1
ATOM 792 O O . SER A 1 98 ? 14.393 3.504 3.882 1.00 91.44 98 SER A O 1
ATOM 794 N N . LYS A 1 99 ? 15.727 3.323 5.668 1.00 90.06 99 LYS A N 1
ATOM 795 C CA . LYS A 1 99 ? 15.469 4.701 6.139 1.00 90.06 99 LYS A CA 1
ATOM 796 C C . LYS A 1 99 ? 15.731 5.759 5.059 1.00 90.06 99 LYS A C 1
ATOM 798 O O . LYS A 1 99 ? 15.026 6.762 5.003 1.00 90.06 99 LYS A O 1
ATOM 803 N N . THR A 1 100 ? 16.736 5.537 4.210 1.00 92.81 100 THR A N 1
ATOM 804 C CA . THR A 1 100 ? 17.065 6.449 3.109 1.00 92.81 100 THR A CA 1
ATOM 805 C C . THR A 1 100 ? 16.019 6.388 2.001 1.00 92.81 100 THR A C 1
ATOM 807 O O . THR A 1 100 ? 15.605 7.440 1.517 1.00 92.81 100 THR A O 1
ATOM 810 N N . LEU A 1 101 ? 15.541 5.191 1.648 1.00 93.12 101 LEU A N 1
ATOM 811 C CA . LEU A 1 101 ? 14.498 5.017 0.636 1.00 93.12 101 LEU A CA 1
ATOM 812 C C . LEU A 1 101 ? 13.154 5.601 1.077 1.00 93.12 101 LEU A C 1
ATOM 814 O O . LEU A 1 101 ? 12.501 6.224 0.249 1.00 93.12 101 LEU A O 1
ATOM 818 N N . ILE A 1 102 ? 12.781 5.494 2.362 1.00 94.25 102 ILE A N 1
ATOM 819 C CA . ILE A 1 102 ? 11.560 6.133 2.895 1.00 94.25 102 ILE A CA 1
ATOM 820 C C . ILE A 1 102 ? 11.585 7.640 2.613 1.00 94.25 102 ILE A C 1
ATOM 822 O O . ILE A 1 102 ? 10.647 8.178 2.034 1.00 94.25 102 ILE A O 1
ATOM 826 N N . SER A 1 103 ? 12.681 8.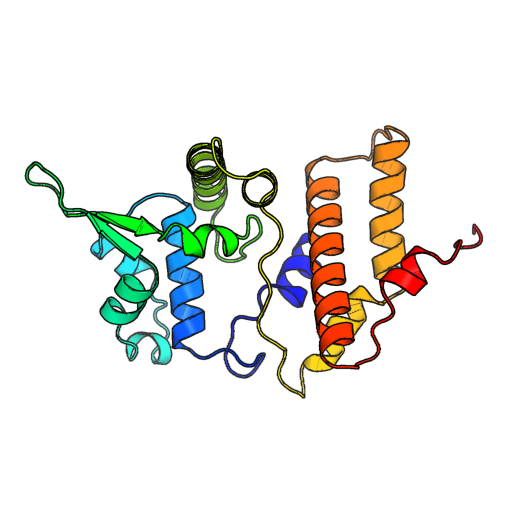312 2.980 1.00 95.50 103 SER A N 1
ATOM 827 C CA . SER A 1 103 ? 12.823 9.762 2.796 1.00 95.50 103 SER A CA 1
ATOM 828 C C . SER A 1 103 ? 12.812 10.161 1.313 1.00 95.50 103 SER A C 1
ATOM 830 O O . SER A 1 103 ? 12.122 11.102 0.922 1.00 95.50 103 SER A O 1
ATOM 832 N N . GLN A 1 104 ? 13.522 9.410 0.462 1.00 96.25 104 GLN A N 1
ATOM 833 C CA . GLN A 1 104 ? 13.545 9.657 -0.984 1.00 96.25 104 GLN A C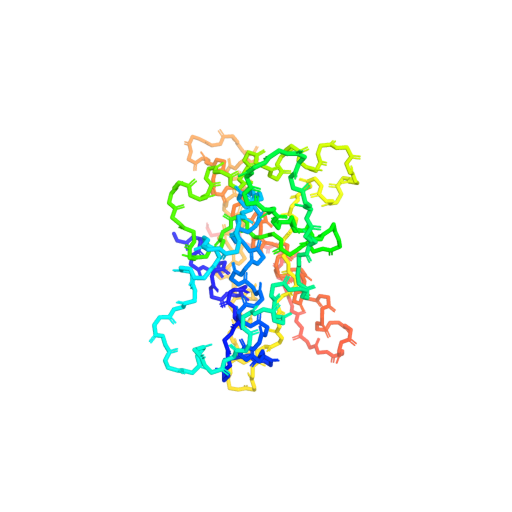A 1
ATOM 834 C C . GLN A 1 104 ? 12.168 9.458 -1.625 1.00 96.25 104 GLN A C 1
ATOM 836 O O . GLN A 1 104 ? 11.740 10.292 -2.421 1.00 96.25 104 GLN A O 1
ATOM 841 N N . ALA A 1 105 ? 11.467 8.380 -1.268 1.00 96.19 105 ALA A N 1
ATOM 842 C CA . ALA A 1 105 ? 10.130 8.096 -1.770 1.00 96.19 105 ALA A CA 1
ATOM 843 C C . ALA A 1 105 ? 9.127 9.156 -1.320 1.00 96.19 105 ALA A C 1
ATOM 845 O O . ALA A 1 105 ? 8.386 9.665 -2.151 1.00 96.19 105 ALA A O 1
ATOM 846 N N . GLU A 1 106 ? 9.149 9.580 -0.058 1.00 94.88 106 GLU A N 1
ATOM 847 C CA . GLU A 1 106 ? 8.257 10.638 0.423 1.00 94.88 106 GLU A CA 1
ATOM 848 C C . GLU A 1 106 ? 8.441 11.948 -0.361 1.00 94.88 106 GLU A C 1
ATOM 850 O O . GLU A 1 106 ? 7.467 12.523 -0.854 1.00 94.88 106 GLU A O 1
ATOM 855 N N . GLN A 1 107 ? 9.687 12.400 -0.533 1.00 95.94 107 GLN A N 1
ATOM 856 C CA . GLN A 1 107 ? 9.986 13.630 -1.272 1.00 95.94 107 GLN A CA 1
ATOM 857 C C . GLN A 1 107 ? 9.588 13.525 -2.746 1.00 95.94 107 GLN A C 1
ATOM 859 O O . GLN A 1 107 ? 8.958 14.439 -3.286 1.00 95.94 107 GLN A O 1
ATOM 864 N N . GLN A 1 108 ? 9.928 12.406 -3.388 1.00 95.69 108 GLN A N 1
ATOM 865 C CA . GLN A 1 108 ? 9.622 12.179 -4.793 1.00 95.69 108 GLN A CA 1
ATOM 866 C C . GLN A 1 108 ? 8.111 12.081 -5.020 1.00 95.69 108 GLN A C 1
ATOM 868 O O . GLN A 1 108 ? 7.579 12.765 -5.889 1.00 95.69 108 GLN A O 1
ATOM 873 N N . GLN A 1 109 ? 7.395 11.299 -4.213 1.00 95.12 109 GLN A N 1
ATOM 874 C CA . GLN A 1 109 ? 5.946 11.145 -4.341 1.00 95.12 109 GLN A CA 1
ATOM 875 C C . GLN A 1 109 ? 5.209 12.455 -4.060 1.00 95.12 109 GLN A C 1
ATOM 877 O O . GLN A 1 109 ? 4.265 12.782 -4.777 1.00 95.12 109 GLN A O 1
ATOM 882 N N . LYS A 1 110 ? 5.673 13.259 -3.095 1.00 93.81 110 LYS A N 1
ATOM 883 C CA . LYS A 1 110 ? 5.126 14.601 -2.855 1.00 93.81 110 LYS A CA 1
ATOM 884 C C . LYS A 1 110 ? 5.273 15.508 -4.080 1.00 93.81 110 LYS A C 1
ATOM 886 O O . LYS A 1 110 ? 4.350 16.258 -4.382 1.00 93.81 110 LYS A O 1
ATOM 891 N N . LYS A 1 111 ? 6.409 15.438 -4.782 1.00 94.06 111 LYS A N 1
ATOM 892 C CA . LYS A 1 111 ? 6.663 16.215 -6.003 1.00 94.06 111 LYS A CA 1
ATOM 893 C C . LYS A 1 111 ? 5.798 15.739 -7.172 1.00 94.06 111 LYS A C 1
ATOM 895 O O . LYS A 1 111 ? 5.112 16.558 -7.774 1.00 94.06 111 LYS A O 1
ATOM 900 N N . GLU A 1 112 ? 5.816 14.442 -7.475 1.00 91.69 112 GLU A N 1
ATOM 901 C CA . GLU A 1 112 ? 5.106 13.867 -8.630 1.00 91.69 112 GLU A CA 1
ATOM 902 C C . GLU A 1 112 ? 3.579 13.999 -8.499 1.00 91.69 112 GLU A C 1
ATOM 904 O O . GLU A 1 112 ? 2.875 14.155 -9.492 1.00 91.69 112 GLU A O 1
ATOM 909 N N . ARG A 1 113 ? 3.048 13.994 -7.269 1.00 93.06 113 ARG A N 1
ATOM 910 C CA . ARG A 1 113 ? 1.598 14.047 -7.020 1.00 93.06 113 ARG A CA 1
ATOM 911 C C . ARG A 1 113 ? 1.037 15.442 -6.798 1.00 93.06 113 ARG A C 1
ATOM 913 O O . ARG A 1 113 ? -0.181 15.573 -6.755 1.00 93.06 113 ARG A O 1
ATOM 920 N N . ALA A 1 114 ? 1.874 16.470 -6.649 1.00 92.06 114 ALA A N 1
ATOM 921 C CA . ALA A 1 114 ? 1.443 17.803 -6.217 1.00 92.06 114 ALA A CA 1
ATOM 922 C C . ALA A 1 114 ? 0.308 18.402 -7.070 1.00 92.06 114 ALA A C 1
ATOM 924 O O . ALA A 1 114 ? -0.537 19.118 -6.540 1.00 92.06 114 ALA A O 1
ATOM 925 N N . ASN A 1 115 ? 0.278 18.075 -8.366 1.00 91.00 115 ASN A N 1
ATOM 926 C CA . ASN A 1 115 ? -0.695 18.589 -9.334 1.00 91.00 115 ASN A CA 1
ATOM 927 C C . ASN A 1 115 ? -1.734 17.541 -9.777 1.00 91.00 115 ASN A C 1
ATOM 929 O O . ASN A 1 115 ? -2.427 17.748 -10.770 1.00 91.00 115 ASN A O 1
ATOM 933 N N . LEU A 1 116 ? -1.820 16.403 -9.083 1.00 92.00 116 LEU A N 1
ATOM 934 C CA . LEU A 1 116 ? -2.762 15.327 -9.397 1.00 92.00 116 LEU A CA 1
ATOM 935 C C . LEU A 1 116 ? -4.056 15.457 -8.578 1.00 92.00 116 LEU A C 1
ATOM 937 O O . LEU A 1 116 ? -4.261 16.411 -7.826 1.00 92.00 116 LEU A O 1
ATOM 941 N N . SER A 1 117 ? -4.966 14.493 -8.732 1.00 90.81 117 SER A N 1
ATOM 942 C CA . SER A 1 117 ? -6.212 14.462 -7.966 1.00 90.81 117 SER A CA 1
ATOM 943 C C . SER A 1 117 ? -5.949 14.370 -6.456 1.00 90.81 117 SER A C 1
ATOM 945 O O . SER A 1 117 ? -4.943 13.819 -6.002 1.00 90.81 117 SER A O 1
ATOM 947 N N . ARG A 1 118 ? -6.896 14.871 -5.651 1.00 88.75 118 ARG A N 1
ATOM 948 C CA . ARG A 1 118 ? -6.817 14.809 -4.178 1.00 88.75 118 ARG A CA 1
ATOM 949 C C . ARG A 1 118 ? -6.641 13.382 -3.657 1.00 88.75 118 ARG A C 1
ATOM 951 O O . ARG A 1 118 ? -5.943 13.179 -2.670 1.00 88.75 118 ARG A O 1
ATOM 958 N N . GLU A 1 119 ? -7.250 12.413 -4.332 1.00 86.88 119 GLU A N 1
ATOM 959 C CA . GLU A 1 119 ? -7.137 10.990 -4.010 1.00 86.88 119 GLU A CA 1
ATOM 960 C C . GLU A 1 119 ? -5.700 10.491 -4.173 1.00 86.88 119 GLU A C 1
ATOM 962 O O . GLU A 1 119 ? -5.177 9.824 -3.286 1.00 86.88 119 GLU A O 1
ATOM 967 N N . LEU A 1 120 ? -5.022 10.879 -5.257 1.00 86.12 120 LEU A N 1
ATOM 968 C CA . LEU A 1 120 ? -3.623 10.514 -5.471 1.00 86.12 120 LEU A CA 1
ATOM 969 C C . LEU A 1 120 ? -2.693 11.241 -4.502 1.00 86.12 120 LEU A C 1
ATOM 971 O O . LEU A 1 120 ? -1.767 10.616 -3.985 1.00 86.12 120 LEU A O 1
ATOM 975 N N . ILE A 1 121 ? -2.953 12.519 -4.211 1.00 90.56 121 ILE A N 1
ATOM 976 C CA . ILE A 1 121 ? -2.190 13.306 -3.227 1.00 90.56 121 ILE A CA 1
ATOM 977 C C . ILE A 1 121 ? -2.246 12.654 -1.838 1.00 90.56 121 ILE A C 1
ATOM 979 O O . ILE A 1 121 ? -1.232 12.611 -1.142 1.00 90.56 121 ILE A O 1
ATOM 983 N N . ALA A 1 122 ? -3.403 12.112 -1.449 1.00 87.00 122 ALA A N 1
ATOM 984 C CA . ALA A 1 122 ? -3.616 11.509 -0.135 1.00 87.00 122 ALA A CA 1
ATOM 985 C C . ALA A 1 122 ? -2.829 10.205 0.103 1.00 87.00 122 ALA A C 1
ATOM 987 O O . ALA A 1 122 ? -2.744 9.771 1.250 1.00 87.00 122 ALA A O 1
ATOM 988 N N . CYS A 1 123 ? -2.252 9.600 -0.944 1.00 91.06 123 CYS A N 1
ATOM 989 C CA . CYS A 1 123 ? -1.500 8.339 -0.875 1.00 91.06 123 CYS A CA 1
ATOM 990 C C . CYS A 1 123 ? -2.245 7.236 -0.087 1.00 91.06 123 CYS A C 1
ATOM 992 O O . CYS A 1 123 ? -1.718 6.738 0.915 1.00 91.06 123 CYS A O 1
ATOM 994 N N . PRO A 1 124 ? -3.483 6.875 -0.487 1.00 91.88 124 PRO A N 1
ATOM 995 C CA . PRO A 1 124 ? -4.235 5.823 0.185 1.00 91.88 124 PRO A CA 1
ATOM 996 C C . PRO A 1 124 ? -3.494 4.480 0.096 1.00 91.88 124 PRO A C 1
ATOM 998 O O . PRO A 1 124 ? -2.695 4.281 -0.821 1.00 91.88 124 PRO A O 1
ATOM 1001 N N . PRO A 1 125 ? -3.754 3.539 1.022 1.00 94.75 125 PRO A N 1
ATOM 1002 C CA . PRO A 1 125 ? -3.197 2.198 0.920 1.00 94.75 125 PRO A CA 1
ATOM 1003 C C . PRO A 1 125 ? -3.597 1.538 -0.408 1.00 94.75 125 PRO A C 1
ATOM 1005 O O . PRO A 1 125 ? -4.786 1.557 -0.747 1.00 94.75 125 PRO A O 1
ATOM 1008 N N . PRO A 1 126 ? -2.651 0.899 -1.120 1.00 94.19 126 PRO A N 1
ATOM 1009 C CA . PRO A 1 126 ? -2.980 0.106 -2.295 1.00 94.19 126 PRO A CA 1
ATOM 1010 C C . PRO A 1 126 ? -3.848 -1.090 -1.905 1.00 94.19 126 PRO A C 1
ATOM 1012 O O . PRO A 1 126 ? -3.837 -1.543 -0.757 1.00 94.19 126 PRO A O 1
ATOM 1015 N N . ILE A 1 127 ? -4.603 -1.612 -2.869 1.00 93.38 127 ILE A N 1
ATOM 1016 C CA . ILE A 1 127 ? -5.494 -2.752 -2.659 1.00 93.38 127 ILE A CA 1
ATOM 1017 C C . ILE A 1 127 ? -4.660 -4.045 -2.674 1.00 93.38 127 ILE A C 1
ATOM 1019 O O . ILE A 1 127 ? -4.136 -4.409 -3.726 1.00 93.38 127 ILE A O 1
ATOM 1023 N N . PRO A 1 128 ? -4.521 -4.771 -1.549 1.00 90.62 128 PRO A N 1
ATOM 1024 C CA . PRO A 1 128 ? -3.643 -5.934 -1.501 1.00 90.62 128 PRO A CA 1
ATOM 1025 C C . PRO A 1 128 ? -4.300 -7.184 -2.127 1.00 90.62 128 PRO A C 1
ATOM 1027 O O . PRO A 1 128 ? -5.519 -7.364 -2.010 1.00 90.62 128 PRO A O 1
ATOM 1030 N N . PRO A 1 129 ? -3.518 -8.103 -2.732 1.00 93.31 129 PRO A N 1
ATOM 1031 C CA . PRO A 1 129 ? -4.033 -9.320 -3.378 1.00 93.31 129 PRO A CA 1
ATOM 1032 C C . PRO A 1 129 ? -4.729 -10.223 -2.362 1.00 93.31 129 PRO A C 1
ATOM 1034 O O . PRO A 1 129 ? -4.234 -10.326 -1.252 1.00 93.31 129 PRO A O 1
ATOM 1037 N N . LYS A 1 130 ? -5.836 -10.896 -2.691 1.00 93.25 130 LYS A N 1
ATOM 1038 C CA . LYS A 1 130 ? -6.572 -11.737 -1.723 1.00 93.25 130 LYS A CA 1
ATOM 1039 C C . LYS A 1 130 ? -5.658 -12.783 -1.067 1.00 93.25 130 LYS A C 1
ATOM 1041 O O . LYS A 1 130 ? -4.820 -13.382 -1.736 1.00 93.25 130 LYS A O 1
ATOM 1046 N N . PHE A 1 131 ? -5.805 -12.994 0.244 1.00 95.06 131 PHE A N 1
ATOM 1047 C CA . PHE A 1 131 ? -5.114 -14.090 0.929 1.00 95.06 131 PHE A CA 1
ATOM 1048 C C . PHE A 1 131 ? -5.536 -15.443 0.353 1.00 95.06 131 PHE A C 1
ATOM 1050 O O . PHE A 1 131 ? -6.703 -15.634 0.005 1.00 95.06 131 PHE A O 1
ATOM 1057 N N . SER A 1 132 ? -4.609 -16.400 0.351 1.00 94.75 132 SER A N 1
ATOM 1058 C CA . SER A 1 132 ? -4.935 -17.786 0.041 1.00 94.75 132 SER A CA 1
ATOM 1059 C C . SER A 1 132 ? -5.882 -18.350 1.115 1.00 94.75 132 SER A C 1
ATOM 1061 O O . SER A 1 132 ? -5.936 -17.820 2.234 1.00 94.75 132 SER A O 1
ATOM 1063 N N . PRO A 1 133 ? -6.636 -19.429 0.834 1.00 93.81 133 PRO A N 1
ATOM 1064 C CA . PRO A 1 133 ? -7.668 -19.927 1.746 1.00 93.81 133 PRO A CA 1
ATOM 1065 C C . PRO A 1 133 ? -7.189 -20.170 3.184 1.00 93.81 133 PRO A C 1
ATOM 1067 O O . PRO A 1 133 ? -7.919 -19.876 4.129 1.00 93.81 133 PRO A O 1
ATOM 1070 N N . PHE A 1 134 ? -5.949 -20.639 3.357 1.00 95.12 134 PHE A N 1
ATOM 1071 C CA . PHE A 1 134 ? -5.350 -20.869 4.674 1.00 95.12 134 PHE A CA 1
ATOM 1072 C C . PHE A 1 134 ? -5.118 -19.568 5.461 1.00 95.12 134 PHE A C 1
ATOM 1074 O O . PHE A 1 134 ? -5.370 -19.519 6.662 1.00 95.12 134 PHE A O 1
ATOM 1081 N N . PHE A 1 135 ? -4.675 -18.500 4.790 1.00 95.75 135 PHE A N 1
ATOM 1082 C CA . PHE A 1 135 ? -4.372 -17.212 5.423 1.00 95.75 135 PHE A CA 1
ATOM 1083 C C . PHE A 1 135 ? -5.555 -16.239 5.436 1.00 95.75 135 PHE A C 1
ATOM 1085 O O . PHE A 1 135 ? -5.487 -15.215 6.114 1.00 95.75 135 PHE A O 1
ATOM 1092 N N . LYS A 1 136 ? -6.667 -16.554 4.758 1.00 93.06 136 LYS A N 1
ATOM 1093 C CA . LYS A 1 136 ? -7.883 -15.723 4.736 1.00 93.06 136 LYS A CA 1
ATOM 1094 C C . LYS A 1 136 ? -8.331 -15.234 6.126 1.00 93.06 136 LYS A C 1
ATOM 1096 O O . LYS A 1 136 ? -8.675 -14.057 6.230 1.00 93.06 136 LYS A O 1
ATOM 1101 N N . PRO A 1 137 ? -8.276 -16.034 7.215 1.00 94.75 137 PRO A N 1
ATOM 1102 C CA . PRO A 1 137 ? -8.663 -15.569 8.550 1.00 94.75 137 PRO A CA 1
ATOM 1103 C C . PRO A 1 137 ? -7.837 -14.399 9.108 1.00 94.75 137 PRO A C 1
ATOM 1105 O O . PRO A 1 137 ? -8.295 -13.738 10.037 1.00 94.75 137 PRO A O 1
ATOM 1108 N N . VAL A 1 138 ? -6.651 -14.101 8.564 1.00 95.38 138 VAL A N 1
ATOM 1109 C CA . VAL A 1 138 ? -5.800 -12.984 9.019 1.00 95.38 138 VAL A CA 1
ATOM 1110 C C . VAL A 1 138 ? -6.520 -11.634 8.899 1.00 95.38 138 VAL A C 1
ATOM 1112 O O . VAL A 1 138 ? -6.323 -10.763 9.748 1.00 95.38 138 VAL A O 1
ATOM 1115 N N . THR A 1 139 ? -7.419 -11.459 7.924 1.00 94.50 139 THR A N 1
ATOM 1116 C CA . THR A 1 139 ? -8.203 -10.216 7.774 1.00 94.50 139 THR A CA 1
ATOM 1117 C C . THR A 1 139 ? -9.112 -9.943 8.975 1.00 94.50 139 THR A C 1
ATOM 1119 O O . THR A 1 139 ? -9.357 -8.780 9.301 1.00 94.50 139 THR A O 1
ATOM 1122 N N . ARG A 1 140 ? -9.523 -10.983 9.720 1.00 94.25 140 ARG A N 1
ATOM 1123 C CA . ARG A 1 140 ? -10.339 -10.857 10.942 1.00 94.25 140 ARG A CA 1
ATOM 1124 C C . ARG A 1 140 ? -9.633 -10.063 12.047 1.00 94.25 140 ARG A C 1
ATOM 1126 O O . ARG A 1 140 ? -10.298 -9.566 12.955 1.00 94.25 140 ARG A O 1
ATOM 1133 N N . LEU A 1 141 ? -8.308 -9.874 11.973 1.00 94.62 141 LEU A N 1
ATOM 1134 C CA . LEU A 1 141 ? -7.584 -8.968 12.873 1.00 94.62 141 LEU A CA 1
ATOM 1135 C C . LEU A 1 141 ? -8.132 -7.538 12.800 1.00 94.62 141 LEU A C 1
ATOM 1137 O O . LEU A 1 141 ? -8.285 -6.902 13.845 1.00 94.62 141 LEU A O 1
ATOM 1141 N N . ALA A 1 142 ? -8.482 -7.062 11.600 1.00 93.69 142 ALA A N 1
ATOM 1142 C CA . ALA A 1 142 ? -9.069 -5.739 11.394 1.00 93.69 142 ALA A CA 1
ATOM 1143 C C . ALA A 1 142 ? -10.503 -5.632 11.950 1.00 93.69 142 ALA A C 1
ATOM 1145 O O . ALA A 1 142 ? -10.979 -4.541 12.246 1.00 93.69 142 ALA A O 1
ATOM 1146 N N . GLU A 1 143 ? -11.172 -6.763 12.175 1.00 92.50 143 GLU A N 1
ATOM 1147 C CA . GLU A 1 143 ? -12.471 -6.835 12.846 1.00 92.50 143 GLU A CA 1
ATOM 1148 C C . GLU A 1 143 ? -12.348 -7.109 14.348 1.00 92.50 143 GLU A C 1
ATOM 1150 O O . GLU A 1 143 ? -13.358 -7.207 15.040 1.00 92.50 143 GLU A O 1
ATOM 1155 N N . SER A 1 144 ? -11.149 -7.264 14.904 1.00 94.12 144 SER A N 1
ATOM 1156 C CA . SER A 1 144 ? -11.013 -7.516 16.340 1.00 94.12 144 SER A CA 1
ATOM 1157 C C . SER A 1 144 ? -11.394 -6.275 17.157 1.00 94.12 144 SER A C 1
ATOM 1159 O O . SER A 1 144 ? -11.123 -5.135 16.770 1.00 94.12 144 SER A O 1
ATOM 1161 N N . ASP A 1 145 ? -12.002 -6.478 18.329 1.00 92.81 145 ASP A N 1
ATOM 1162 C CA . ASP A 1 145 ? -12.362 -5.354 19.207 1.00 92.81 145 ASP A CA 1
ATOM 1163 C C . ASP A 1 145 ? -11.113 -4.609 19.697 1.00 92.81 145 ASP A C 1
ATOM 1165 O O . ASP A 1 145 ? -11.143 -3.393 19.882 1.00 92.81 145 ASP A O 1
ATOM 1169 N N . LEU A 1 146 ? -9.989 -5.324 19.834 1.00 93.00 146 LEU A N 1
ATOM 1170 C CA . LEU A 1 146 ? -8.692 -4.734 20.144 1.00 93.00 146 LEU A CA 1
ATOM 1171 C C . LEU A 1 146 ? -8.229 -3.781 19.037 1.00 93.00 146 LEU A C 1
ATOM 1173 O O . LEU A 1 146 ? -7.818 -2.664 19.345 1.00 93.00 146 LEU A O 1
ATOM 1177 N N . PHE A 1 147 ? -8.321 -4.181 17.766 1.00 94.75 147 PHE A N 1
ATOM 1178 C CA . PHE A 1 147 ? -7.949 -3.328 16.636 1.00 94.75 147 PHE A CA 1
ATOM 1179 C C . PHE A 1 147 ? -8.794 -2.050 16.592 1.00 94.75 147 PHE A C 1
ATOM 1181 O O . PHE A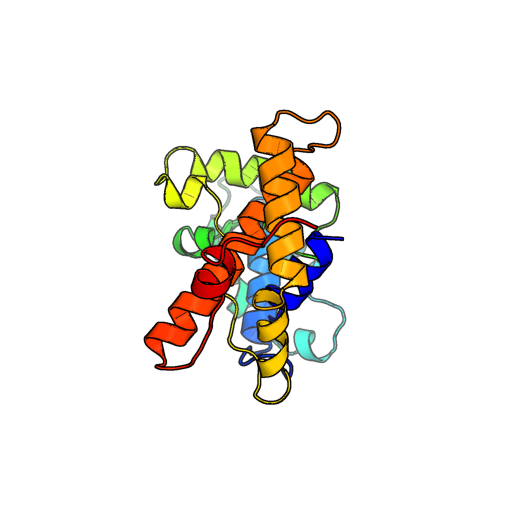 1 147 ? -8.251 -0.946 16.551 1.00 94.75 147 PHE A O 1
ATOM 1188 N N . VAL A 1 148 ? -10.118 -2.181 16.715 1.00 94.56 148 VAL A N 1
ATOM 1189 C CA . VAL A 1 148 ? -11.042 -1.033 16.755 1.00 94.56 148 VAL A CA 1
ATOM 1190 C C . VAL A 1 148 ? -10.742 -0.133 17.960 1.00 94.56 148 VAL A C 1
ATOM 1192 O O . VAL A 1 148 ? -10.681 1.090 17.818 1.00 94.56 148 VAL A O 1
ATOM 1195 N N . LYS A 1 149 ? -10.491 -0.708 19.143 1.00 94.06 149 LYS A N 1
ATOM 1196 C CA . LYS A 1 149 ? -10.113 0.050 20.346 1.00 94.06 149 LYS A CA 1
ATOM 1197 C C . LYS A 1 149 ? -8.795 0.802 20.151 1.00 94.06 149 LYS A C 1
ATOM 1199 O O . LYS A 1 149 ? -8.710 1.962 20.546 1.00 94.06 149 LYS A O 1
ATOM 1204 N N . LEU A 1 150 ? -7.793 0.188 19.517 1.00 94.25 150 LEU A N 1
ATOM 1205 C CA . LEU A 1 150 ? -6.518 0.840 19.202 1.00 94.25 150 LEU A CA 1
ATOM 1206 C C . LEU A 1 150 ? -6.720 2.057 18.291 1.00 94.25 150 LEU A C 1
ATOM 1208 O O . LEU A 1 150 ? -6.202 3.129 18.605 1.00 94.25 150 LEU A O 1
ATOM 1212 N N . LEU A 1 151 ? -7.505 1.921 17.217 1.00 95.56 151 LEU A N 1
ATOM 1213 C CA . LEU A 1 151 ? -7.822 3.038 16.319 1.00 95.56 151 LEU A CA 1
ATOM 1214 C C . LEU A 1 151 ? -8.537 4.176 17.062 1.00 95.56 151 LEU A C 1
ATOM 1216 O O . LEU A 1 151 ? -8.106 5.327 16.979 1.00 95.56 151 LEU A O 1
ATOM 1220 N N . ARG A 1 152 ? -9.568 3.858 17.860 1.00 94.19 152 ARG A N 1
ATOM 1221 C CA . ARG A 1 152 ? -10.296 4.852 18.672 1.00 94.19 152 ARG A CA 1
ATOM 1222 C C . ARG A 1 152 ? -9.376 5.608 19.618 1.00 94.19 152 ARG A C 1
ATOM 1224 O O . ARG A 1 152 ? -9.416 6.831 19.640 1.00 94.19 152 ARG A O 1
ATOM 1231 N N . VAL A 1 153 ? -8.521 4.905 20.362 1.00 94.75 153 VAL A N 1
ATOM 1232 C CA . VAL A 1 153 ? -7.595 5.537 21.315 1.00 94.75 153 VAL A CA 1
ATOM 1233 C C . VAL A 1 153 ? -6.667 6.525 20.606 1.00 94.75 153 VAL A C 1
ATOM 1235 O O . VAL A 1 153 ? -6.416 7.609 21.135 1.00 94.75 153 VAL A O 1
ATOM 1238 N N . VAL A 1 154 ? -6.167 6.186 19.414 1.00 95.75 154 VAL A N 1
ATOM 1239 C CA . VAL A 1 154 ? -5.327 7.104 18.632 1.00 95.75 154 VAL A CA 1
ATOM 1240 C C . VAL A 1 154 ? -6.131 8.324 18.182 1.00 95.75 154 VAL A C 1
ATOM 1242 O O . VAL A 1 154 ? -5.691 9.450 18.418 1.00 95.75 154 VAL A O 1
ATOM 1245 N N . PHE A 1 155 ? -7.316 8.127 17.603 1.00 95.69 155 PHE A N 1
ATOM 1246 C CA . PHE A 1 155 ? -8.154 9.230 17.126 1.00 95.69 155 PHE A CA 1
ATOM 1247 C C . PHE A 1 155 ? -8.638 10.144 18.253 1.00 95.69 155 PHE A C 1
ATOM 1249 O O . PHE A 1 155 ? -8.570 11.363 18.119 1.00 95.69 155 PHE A O 1
ATOM 1256 N N . GLU A 1 156 ? -9.039 9.590 19.395 1.00 95.12 156 GLU A N 1
ATOM 1257 C CA . GLU A 1 156 ? -9.443 10.374 20.562 1.00 95.12 156 GLU A CA 1
ATOM 1258 C C . GLU A 1 156 ? -8.292 11.204 21.127 1.00 95.12 156 GLU A C 1
ATOM 1260 O O . GLU A 1 156 ? -8.496 12.359 21.501 1.00 95.12 156 GLU A O 1
ATOM 1265 N N . ARG A 1 157 ? -7.074 10.649 21.184 1.00 95.56 157 ARG A N 1
ATOM 1266 C CA . ARG A 1 157 ? -5.893 11.397 21.641 1.00 95.56 157 ARG A CA 1
ATOM 1267 C C . ARG A 1 157 ? -5.596 12.581 20.731 1.00 95.56 157 ARG A C 1
ATOM 1269 O O . ARG A 1 157 ? -5.303 13.657 21.246 1.00 95.56 157 ARG A O 1
ATOM 1276 N N . VAL A 1 158 ? -5.691 12.390 19.415 1.00 96.31 158 VAL A N 1
ATOM 1277 C CA . VAL A 1 158 ? -5.500 13.463 18.427 1.00 96.31 158 VAL A CA 1
ATOM 1278 C C . VAL A 1 158 ? -6.606 14.511 18.557 1.00 96.31 158 VAL A C 1
ATOM 1280 O O . VAL A 1 158 ? -6.306 15.694 18.702 1.00 96.31 158 VAL A O 1
ATOM 1283 N N . ALA A 1 159 ? -7.874 14.090 18.610 1.00 95.94 159 ALA A N 1
ATOM 1284 C CA . ALA A 1 159 ? -9.022 14.989 18.744 1.00 95.94 159 ALA A CA 1
ATOM 1285 C C . ALA A 1 159 ? -8.969 15.832 20.030 1.00 95.94 159 ALA A C 1
ATOM 1287 O O . ALA A 1 159 ? -9.253 17.027 20.005 1.00 95.94 159 ALA A O 1
ATOM 1288 N N . LYS A 1 160 ? -8.541 15.233 21.149 1.00 96.25 160 LYS A N 1
ATOM 1289 C CA . LYS A 1 160 ? -8.368 15.912 22.446 1.00 96.25 160 LYS A CA 1
ATOM 1290 C C . LYS A 1 160 ? -7.044 16.680 22.564 1.00 96.25 160 LYS A C 1
ATOM 1292 O O . LYS A 1 160 ? -6.746 17.175 23.647 1.00 96.25 160 LYS A O 1
ATOM 1297 N N . ARG A 1 161 ? -6.230 16.747 21.499 1.00 93.56 161 ARG A N 1
ATOM 1298 C CA . ARG A 1 161 ? -4.886 17.363 21.497 1.00 93.56 161 ARG A CA 1
ATOM 1299 C C . ARG A 1 161 ? -4.019 16.887 22.670 1.00 93.56 161 ARG A C 1
ATOM 1301 O O . ARG A 1 161 ? -3.320 17.662 23.318 1.00 93.56 161 ARG A O 1
ATOM 1308 N N . SER A 1 162 ? -4.104 15.595 22.978 1.00 95.50 162 SER A N 1
ATOM 1309 C CA . SER A 1 162 ? -3.347 14.985 24.066 1.00 95.50 162 SER A CA 1
ATOM 1310 C C . SER A 1 162 ? -1.847 15.113 23.809 1.00 95.50 162 SER A C 1
ATOM 1312 O O . SER A 1 162 ? -1.389 14.868 22.697 1.00 95.50 162 SER A O 1
ATOM 1314 N N . ARG A 1 163 ? -1.054 15.350 24.860 1.00 93.44 163 ARG A N 1
ATOM 1315 C CA . ARG A 1 163 ? 0.421 15.292 24.786 1.00 93.44 163 ARG A CA 1
ATOM 1316 C C . ARG A 1 163 ? 0.975 13.935 24.328 1.00 93.44 163 ARG A C 1
ATOM 1318 O O . ARG A 1 163 ? 2.144 13.833 23.987 1.00 93.44 163 ARG A O 1
ATOM 1325 N N . PHE A 1 164 ? 0.151 12.886 24.370 1.00 90.19 164 PHE A N 1
ATOM 1326 C CA . PHE A 1 164 ? 0.496 11.538 23.915 1.00 90.19 164 PHE A CA 1
ATOM 1327 C C . PHE A 1 164 ? 0.057 11.263 22.466 1.00 90.19 164 PHE A C 1
ATOM 1329 O O . PHE A 1 164 ? 0.090 10.110 22.025 1.00 90.19 164 PHE A O 1
ATOM 1336 N N . ALA A 1 165 ? -0.412 12.282 21.740 1.00 93.06 165 ALA A N 1
ATOM 1337 C CA . ALA A 1 165 ? -0.653 12.201 20.306 1.00 93.06 165 ALA A CA 1
ATOM 1338 C C . ALA A 1 165 ? 0.676 12.291 19.538 1.00 93.06 165 ALA A C 1
ATOM 1340 O O . ALA A 1 165 ? 1.600 12.992 19.938 1.00 93.06 165 ALA A O 1
ATOM 1341 N N . SER A 1 166 ? 0.773 11.559 18.431 1.00 93.56 166 SER A N 1
ATOM 1342 C CA . SER A 1 166 ? 1.926 11.579 17.531 1.00 93.56 166 SER A CA 1
ATOM 1343 C C . SER A 1 166 ? 1.419 11.493 16.101 1.00 93.56 166 SER A C 1
ATOM 1345 O O . SER A 1 166 ? 0.640 10.585 15.795 1.00 93.56 166 SER A O 1
ATOM 1347 N N . ASP A 1 167 ? 1.894 12.380 15.226 1.00 93.25 167 ASP A N 1
ATOM 1348 C CA . ASP A 1 167 ? 1.509 12.402 13.808 1.00 93.25 167 ASP A CA 1
ATOM 1349 C C . ASP A 1 167 ? 1.808 11.069 13.122 1.00 93.25 167 ASP A C 1
ATOM 1351 O O . ASP A 1 167 ? 0.989 10.542 12.375 1.00 93.25 167 ASP A O 1
ATOM 1355 N N . GLY A 1 168 ? 2.937 10.440 13.461 1.00 93.56 168 GLY A N 1
ATOM 1356 C CA . GLY A 1 168 ? 3.283 9.120 12.940 1.00 93.56 168 GLY A CA 1
ATOM 1357 C C . GLY A 1 168 ? 2.325 8.015 13.401 1.00 93.56 168 GLY A C 1
ATOM 1358 O O . GLY A 1 168 ? 2.079 7.064 12.655 1.00 93.56 168 GLY A O 1
ATOM 1359 N N . CYS A 1 169 ? 1.786 8.092 14.620 1.00 94.25 169 CYS A N 1
ATOM 1360 C CA . CYS A 1 169 ? 0.757 7.153 15.080 1.00 94.25 169 CYS A CA 1
ATOM 1361 C C . CYS A 1 169 ? -0.587 7.432 14.406 1.00 94.25 169 CYS A C 1
ATOM 1363 O O . CYS A 1 169 ? -1.269 6.489 14.010 1.00 94.25 169 CYS A O 1
ATOM 1365 N N . PHE A 1 170 ? -0.938 8.707 14.247 1.00 96.19 170 PHE A N 1
ATOM 1366 C CA . PHE A 1 170 ? -2.168 9.128 13.588 1.00 96.19 170 PHE A CA 1
ATOM 1367 C C . PHE A 1 170 ? -2.197 8.710 12.116 1.00 96.19 170 PHE A C 1
ATOM 1369 O O . PHE A 1 170 ? -3.147 8.057 11.694 1.00 96.19 170 PHE A O 1
ATOM 1376 N N . HIS A 1 171 ? -1.120 8.967 11.369 1.00 95.62 171 HIS A N 1
ATOM 1377 C CA . HIS A 1 171 ? -0.985 8.557 9.972 1.00 95.62 171 HIS A CA 1
ATOM 1378 C C . HIS A 1 171 ? -1.141 7.036 9.814 1.00 95.62 171 HIS A C 1
ATOM 1380 O O . HIS A 1 171 ? -1.933 6.579 8.996 1.00 95.62 171 HIS A O 1
ATOM 1386 N N . ARG A 1 172 ? -0.478 6.231 10.657 1.00 96.31 172 ARG A N 1
ATOM 1387 C CA . ARG A 1 172 ? -0.629 4.764 10.625 1.00 96.31 172 ARG A CA 1
ATOM 1388 C C . ARG A 1 172 ? -2.047 4.303 10.970 1.00 96.31 172 ARG A C 1
ATOM 1390 O O . ARG A 1 172 ? -2.513 3.330 10.391 1.00 96.31 172 ARG A O 1
ATOM 1397 N N . ALA A 1 173 ? -2.732 4.972 11.899 1.00 96.75 173 ALA A N 1
ATOM 1398 C CA . ALA A 1 173 ? -4.119 4.651 12.239 1.00 96.75 173 ALA A CA 1
ATOM 1399 C C . ALA A 1 173 ? -5.086 4.987 11.091 1.00 96.75 173 ALA A C 1
ATOM 1401 O O . ALA A 1 173 ? -5.967 4.184 10.787 1.00 96.75 173 ALA A O 1
ATOM 1402 N N . LEU A 1 174 ? -4.894 6.125 10.413 1.00 96.25 174 LEU A N 1
ATOM 1403 C CA . LEU A 1 174 ? -5.637 6.466 9.195 1.00 96.25 174 LEU A CA 1
ATOM 1404 C C . LEU A 1 174 ? -5.394 5.430 8.093 1.00 96.25 174 LEU A C 1
ATOM 1406 O O . LEU A 1 174 ? -6.350 4.916 7.519 1.00 96.25 174 LEU A O 1
ATOM 1410 N N . PHE A 1 175 ? -4.132 5.062 7.866 1.00 96.69 175 PHE A N 1
ATOM 1411 C CA . PHE A 1 175 ? -3.751 4.069 6.864 1.00 96.69 175 PHE A CA 1
ATOM 1412 C C . PHE A 1 175 ? -4.392 2.700 7.140 1.00 96.69 175 PHE A C 1
ATOM 1414 O O . PHE A 1 175 ? -5.019 2.119 6.261 1.00 96.69 175 PHE A O 1
ATOM 1421 N N . LEU A 1 176 ? -4.331 2.221 8.388 1.00 97.12 176 LEU A N 1
ATOM 1422 C CA . LEU A 1 176 ? -4.998 0.987 8.819 1.00 97.12 176 LEU A CA 1
ATOM 1423 C C . LEU A 1 176 ? -6.521 1.046 8.672 1.00 97.12 176 LEU A C 1
ATOM 1425 O O . LEU A 1 176 ? -7.139 0.046 8.314 1.00 97.12 176 LEU A O 1
ATOM 1429 N N . THR A 1 177 ? -7.126 2.205 8.941 1.00 96.62 177 THR A N 1
ATOM 1430 C CA . THR A 1 177 ? -8.569 2.404 8.751 1.00 96.62 177 THR A CA 1
ATOM 1431 C C . THR A 1 177 ? -8.927 2.274 7.275 1.00 96.62 177 THR A C 1
ATOM 1433 O O . THR A 1 177 ? -9.852 1.541 6.944 1.00 96.62 177 THR A O 1
ATOM 1436 N N . ALA A 1 178 ? -8.166 2.915 6.386 1.00 95.94 178 ALA A N 1
ATOM 1437 C CA . ALA A 1 178 ? -8.371 2.810 4.945 1.00 95.94 178 ALA A CA 1
ATOM 1438 C C . ALA A 1 178 ? -8.163 1.373 4.429 1.00 95.94 178 ALA A C 1
ATOM 1440 O O . ALA A 1 178 ? -8.970 0.888 3.645 1.00 95.94 178 ALA A O 1
ATOM 1441 N N . MET A 1 179 ? -7.165 0.639 4.934 1.00 96.25 179 MET A N 1
ATOM 1442 C CA . MET A 1 179 ? -6.985 -0.779 4.594 1.00 96.25 179 MET A CA 1
ATOM 1443 C C . MET A 1 179 ? -8.181 -1.638 5.021 1.00 96.25 179 MET A C 1
ATOM 1445 O O . MET A 1 179 ? -8.654 -2.467 4.250 1.00 96.25 179 MET A O 1
ATOM 1449 N N . ALA A 1 180 ? -8.694 -1.433 6.235 1.00 96.31 180 ALA A N 1
ATOM 1450 C CA . ALA A 1 180 ? -9.863 -2.159 6.722 1.00 96.31 180 ALA A CA 1
ATOM 1451 C C . ALA A 1 180 ? -11.143 -1.796 5.944 1.00 96.31 180 ALA A C 1
ATOM 1453 O O . ALA A 1 180 ? -12.006 -2.650 5.754 1.00 96.31 180 ALA A O 1
ATOM 1454 N N . LEU A 1 181 ? -11.258 -0.557 5.452 1.00 95.44 181 LEU A N 1
ATOM 1455 C CA . LEU A 1 181 ? -12.329 -0.157 4.536 1.00 95.44 181 LEU A CA 1
ATOM 1456 C C . LEU A 1 181 ? -12.192 -0.824 3.160 1.00 95.44 181 LEU A C 1
ATOM 1458 O O . LEU A 1 181 ? -13.204 -1.249 2.610 1.00 95.44 181 LEU A O 1
ATOM 1462 N N . ASN A 1 182 ? -10.974 -0.993 2.636 1.00 95.00 182 ASN A N 1
ATOM 1463 C CA . ASN A 1 182 ? -10.749 -1.745 1.397 1.00 95.00 182 ASN A CA 1
ATOM 1464 C C . ASN A 1 182 ? -11.200 -3.210 1.544 1.00 95.00 182 ASN A C 1
ATOM 1466 O O . ASN A 1 182 ? -11.894 -3.724 0.672 1.00 95.00 182 ASN A O 1
ATOM 1470 N N . GLU A 1 183 ? -10.866 -3.868 2.660 1.00 95.25 183 GLU A N 1
ATOM 1471 C CA . GLU A 1 183 ? -11.333 -5.235 2.960 1.00 95.25 183 GLU A CA 1
ATOM 1472 C C . GLU A 1 183 ? -12.862 -5.301 3.100 1.00 95.25 183 GLU A C 1
ATOM 1474 O O . GLU A 1 183 ? -13.503 -6.202 2.564 1.00 95.25 183 GLU A O 1
ATOM 1479 N N . GLN A 1 184 ? -13.469 -4.310 3.761 1.00 94.75 184 GLN A N 1
ATOM 1480 C CA . GLN A 1 184 ? -14.923 -4.194 3.879 1.00 94.75 184 GLN A CA 1
ATOM 1481 C C . GLN A 1 184 ? -15.605 -4.063 2.514 1.00 94.75 184 GLN A C 1
ATOM 1483 O O . GLN A 1 184 ? -16.631 -4.707 2.291 1.00 94.75 184 GLN A O 1
ATOM 1488 N N . GLN A 1 185 ? -15.053 -3.233 1.625 1.00 93.94 185 GLN A N 1
ATOM 1489 C CA . GLN A 1 185 ? -15.577 -3.037 0.277 1.00 93.94 185 GLN A CA 1
ATOM 1490 C C . GLN A 1 185 ? -15.447 -4.319 -0.546 1.00 93.94 185 GLN A C 1
ATOM 1492 O O . GLN A 1 185 ? -16.427 -4.770 -1.127 1.00 93.94 185 GLN A O 1
ATOM 1497 N N . GLN A 1 186 ? -14.278 -4.967 -0.522 1.00 92.62 186 GLN A N 1
ATOM 1498 C CA . GLN A 1 186 ? -14.090 -6.246 -1.207 1.00 92.62 186 GLN A CA 1
ATOM 1499 C C . GLN A 1 186 ? -15.053 -7.316 -0.694 1.00 92.62 186 GLN A C 1
ATOM 1501 O O . GLN A 1 186 ? -15.615 -8.063 -1.491 1.00 92.62 186 GLN A O 1
ATOM 1506 N N . ALA A 1 187 ? -15.249 -7.421 0.620 1.00 93.06 187 ALA A N 1
ATOM 1507 C CA . ALA A 1 187 ? -16.196 -8.372 1.185 1.00 93.06 187 ALA A CA 1
ATOM 1508 C C . ALA A 1 187 ? -17.623 -8.080 0.701 1.00 93.06 187 ALA A C 1
ATOM 1510 O O . ALA A 1 187 ? -18.300 -8.995 0.244 1.00 93.06 187 ALA A O 1
ATOM 1511 N N . PHE A 1 188 ? -18.038 -6.809 0.703 1.00 94.00 188 PHE A N 1
ATOM 1512 C CA . PHE A 1 188 ? -19.335 -6.389 0.169 1.00 94.00 188 PHE A CA 1
ATOM 1513 C C . PHE A 1 188 ? -19.510 -6.787 -1.306 1.00 94.00 188 PHE A C 1
ATOM 1515 O O . PHE A 1 188 ? -20.497 -7.440 -1.643 1.00 94.00 188 PHE A O 1
ATOM 1522 N N . ASP A 1 189 ? -18.523 -6.495 -2.158 1.00 93.75 189 ASP A N 1
ATOM 1523 C CA . ASP A 1 189 ? -18.562 -6.818 -3.592 1.00 93.75 189 ASP A CA 1
ATOM 1524 C C . ASP A 1 189 ? -18.624 -8.335 -3.852 1.00 93.75 189 ASP A C 1
ATOM 1526 O O . ASP A 1 189 ? -19.234 -8.785 -4.819 1.00 93.75 189 ASP A O 1
ATOM 1530 N N . ASN A 1 190 ? -18.016 -9.140 -2.973 1.00 91.62 190 ASN A N 1
ATOM 1531 C CA . ASN A 1 190 ? -18.020 -10.604 -3.059 1.00 91.62 190 ASN A CA 1
ATOM 1532 C C . ASN A 1 190 ? -19.168 -11.260 -2.262 1.00 91.62 190 ASN A C 1
ATOM 1534 O O . ASN A 1 190 ? -19.205 -12.485 -2.165 1.00 91.62 190 ASN A O 1
ATOM 1538 N N . SER A 1 191 ? -20.101 -10.482 -1.695 1.00 93.31 191 SER A N 1
ATOM 1539 C CA . SER A 1 191 ? -21.179 -10.983 -0.820 1.00 93.31 191 SER A CA 1
ATOM 1540 C C . SER A 1 191 ? -20.680 -11.781 0.400 1.00 93.31 191 SER A C 1
ATOM 1542 O O . SER A 1 191 ? -21.320 -12.730 0.853 1.00 93.31 191 SER A O 1
ATOM 1544 N N . GLU A 1 192 ? -19.528 -11.393 0.948 1.00 91.88 192 GLU A N 1
ATOM 1545 C CA . GLU A 1 192 ? -18.930 -11.955 2.158 1.00 91.88 192 GLU A CA 1
ATOM 1546 C C . GLU A 1 192 ? -19.181 -11.058 3.381 1.00 91.88 192 GLU A C 1
ATOM 1548 O O . GLU A 1 192 ? -19.276 -9.833 3.286 1.00 91.88 192 GLU A O 1
ATOM 1553 N N . GLU A 1 193 ? -19.251 -11.659 4.572 1.00 91.06 193 GLU A N 1
ATOM 1554 C CA . GLU A 1 193 ? -19.450 -10.902 5.809 1.00 91.06 193 GLU A CA 1
ATOM 1555 C C . GLU A 1 193 ? -18.127 -10.350 6.369 1.00 91.06 193 GLU A C 1
ATOM 1557 O O . GLU A 1 193 ? -17.258 -11.096 6.842 1.00 91.06 193 GLU A O 1
ATOM 1562 N N . PHE A 1 194 ? -18.039 -9.021 6.413 1.00 93.56 194 PHE A N 1
ATOM 1563 C CA . PHE A 1 194 ? -17.009 -8.261 7.117 1.00 93.56 194 PHE A CA 1
ATOM 1564 C C . PHE A 1 194 ? -17.683 -7.127 7.901 1.00 93.56 194 PHE A C 1
ATOM 1566 O O . PHE A 1 194 ? -18.541 -6.419 7.382 1.00 93.56 194 PHE A O 1
ATOM 1573 N N . ASN A 1 195 ? -17.353 -6.982 9.178 1.00 92.19 195 ASN A N 1
ATOM 1574 C CA . ASN A 1 195 ? -18.099 -6.205 10.169 1.00 92.19 195 ASN A CA 1
ATOM 1575 C C . ASN A 1 195 ? -17.295 -5.024 10.733 1.00 92.19 195 ASN A C 1
ATOM 1577 O O . ASN A 1 195 ? -17.595 -4.533 11.828 1.00 92.19 195 ASN A O 1
ATOM 1581 N N . PHE A 1 196 ? -16.280 -4.542 10.016 1.00 94.19 196 PHE A N 1
ATOM 1582 C CA . PHE A 1 196 ? -15.429 -3.454 10.497 1.00 94.19 196 PHE A CA 1
ATOM 1583 C C . PHE A 1 196 ? -16.229 -2.171 10.769 1.00 94.19 196 PHE A C 1
ATOM 1585 O O . PHE A 1 196 ? -16.174 -1.631 11.879 1.00 94.19 196 PHE A O 1
ATOM 1592 N N . ILE A 1 197 ? -17.060 -1.736 9.813 1.00 92.50 197 ILE A N 1
ATOM 1593 C CA . ILE A 1 197 ? -17.900 -0.531 9.968 1.00 92.50 197 ILE A CA 1
ATOM 1594 C C . ILE A 1 197 ? -18.891 -0.703 11.128 1.00 92.50 197 ILE A C 1
ATOM 1596 O O . ILE A 1 197 ? -19.047 0.191 11.962 1.00 92.50 197 ILE A O 1
ATOM 1600 N N . LYS A 1 198 ? -19.513 -1.884 11.238 1.00 91.12 198 LYS A N 1
ATOM 1601 C CA . LYS A 1 198 ? -20.452 -2.214 12.321 1.00 91.12 198 LYS A CA 1
ATOM 1602 C C . LYS A 1 198 ? -19.787 -2.145 13.698 1.00 91.12 198 LYS A C 1
ATOM 1604 O O . LYS A 1 198 ? -20.418 -1.739 14.669 1.00 91.12 198 LYS A O 1
ATOM 1609 N N . LYS A 1 199 ? -18.515 -2.530 13.820 1.00 89.88 199 LYS A N 1
ATOM 1610 C CA . LYS A 1 199 ? -17.772 -2.432 15.088 1.00 89.88 199 LYS A CA 1
ATOM 1611 C C . LYS A 1 199 ? -17.298 -1.011 15.398 1.00 89.88 199 LYS A C 1
ATOM 1613 O O . LYS A 1 199 ? -17.287 -0.619 16.567 1.00 89.88 199 LYS A O 1
ATOM 1618 N N . LEU A 1 200 ? -16.973 -0.215 14.382 1.00 86.38 200 LEU A N 1
ATOM 1619 C CA . LEU A 1 200 ? -16.690 1.214 14.548 1.00 86.38 200 LEU A CA 1
ATOM 1620 C C . LEU A 1 200 ? -17.932 2.035 14.934 1.00 86.38 200 LEU A C 1
ATOM 1622 O O . LEU A 1 200 ? -17.800 3.050 15.619 1.00 86.38 200 LEU A O 1
ATOM 1626 N N . SER A 1 201 ? -19.139 1.612 14.560 1.00 84.50 201 SER A N 1
ATOM 1627 C CA . SER A 1 201 ? -20.369 2.329 14.928 1.00 84.50 201 SER A CA 1
ATOM 1628 C C . SER A 1 201 ? -20.906 1.966 16.315 1.00 84.50 201 SER A C 1
ATOM 1630 O O . SER A 1 201 ? -21.599 2.776 16.933 1.00 84.50 201 SER A O 1
ATOM 1632 N N . LYS A 1 202 ? -20.556 0.790 16.858 1.00 82.19 202 LYS A N 1
ATOM 1633 C CA . LYS A 1 202 ? -20.909 0.420 18.237 1.00 82.19 202 LYS A CA 1
ATOM 1634 C C . LYS A 1 202 ? -20.322 1.436 19.218 1.00 82.19 202 LYS A C 1
ATOM 1636 O O . LYS A 1 202 ? -19.106 1.593 19.296 1.00 82.19 202 LYS A O 1
ATOM 1641 N N . LYS A 1 203 ? -21.176 2.104 19.999 1.00 60.50 203 LYS A N 1
ATOM 1642 C CA . LYS A 1 203 ? -20.735 2.860 21.176 1.00 60.50 203 LYS A CA 1
ATOM 1643 C C . LYS A 1 203 ? -20.108 1.861 22.144 1.00 60.50 203 LYS A C 1
ATOM 1645 O O . LYS A 1 203 ? -20.812 1.026 22.701 1.00 60.50 203 LYS A O 1
ATOM 1650 N N . THR A 1 204 ? -18.791 1.903 22.307 1.00 56.38 204 THR A N 1
ATOM 1651 C CA . THR A 1 204 ? -18.139 1.140 23.367 1.00 56.38 204 THR A CA 1
ATOM 1652 C C . THR A 1 204 ? -18.575 1.766 24.685 1.00 56.38 204 THR A C 1
ATOM 1654 O O . THR A 1 204 ? -18.230 2.916 24.950 1.00 56.38 204 THR A O 1
ATOM 1657 N N . SER A 1 205 ? -19.376 1.052 25.476 1.00 43.84 205 SER A N 1
ATOM 1658 C CA . SER A 1 205 ? -19.650 1.428 26.861 1.00 43.84 205 SER A CA 1
ATOM 1659 C C . SER A 1 205 ? -18.309 1.589 27.571 1.00 43.84 205 SER A C 1
ATOM 1661 O O . SER A 1 205 ? -17.491 0.668 27.565 1.00 43.84 205 SER A O 1
ATOM 1663 N N . SER A 1 206 ? -18.051 2.791 28.075 1.00 39.94 206 SER A N 1
ATOM 1664 C CA . SER A 1 206 ? -16.840 3.145 28.806 1.00 39.94 206 SER A CA 1
ATOM 1665 C C . SER A 1 206 ? -16.599 2.143 29.940 1.00 39.94 206 SER A C 1
ATOM 1667 O O . SER A 1 206 ? -17.529 1.841 30.686 1.00 39.94 206 SER A O 1
ATOM 1669 N N . ILE A 1 207 ? -15.368 1.638 30.049 1.00 36.25 207 ILE A N 1
ATOM 1670 C CA . ILE A 1 207 ? -14.829 1.050 31.285 1.00 36.25 207 ILE A CA 1
ATOM 1671 C C . ILE A 1 207 ? -14.009 2.146 31.950 1.00 36.25 207 ILE A C 1
ATOM 1673 O O . ILE A 1 207 ? -13.219 2.774 31.203 1.00 36.25 207 ILE A O 1
#

pLDDT: mean 89.46, std 11.05, range [36.25, 97.12]

Foldseek 3Di:
DLLVLCCLLAVQQDPPFFPHDLLSSLLLQLLLQLLLDWDAPVVSVVSQPPPPVSVPDDNVVSLVVFWDWDDDPDDDGIITHGDPVCLLQDDLSPPPDDPSSSVSSVVSQCVVCVPPDPVSNLSARHQHGQTDPVNNCSLCVLVDLVNLVLLVVQVVCVVVVHPPHDPVSNSSSVNSVSSNVSVVVVCVVVVHDDCNVVSNPDDDDDD

Sequence (207 aa):
MLQLFIVILGERYLPGVSDCTHVKALEREIIHLLCSGPKPFSQIERIVPNEPTMQRLSLDSAVRSVAEFRKSTATSSGMFYLKENLLIEYNPFFYHYSKTLISQAEQQQKKERANLSRELIACPPPIPPKFSPFFKPVTRLAESDLFVKLLRVVFERVAKRSRFASDGCFHRALFLTAMALNEQQQAFDNSEEFNFIKKLSKKTSSI

Organism: NCBI:txid166011

Secondary structure (DSSP, 8-state):
-HHHHHHHHH---SBTTBS--HHHHHHHHHHHHHHT--B-HHHHGGGS-S-HHHHTS-HHHHHHHHEEEE--SSSS--EEEE-GGGGGG--TT-TT--HHHHHHHHHHHHHHHTTS-HHHHT-PPP-PPPBPTTTGGGGGGGGSHHHHHHHHHHHHHHHTT-TT--HHHHHHHHHHHHHHHHHHHHHHHTT----HHHHHHS-----